Protein AF-M1URC9-F1 (afdb_monomer_lite)

pLDDT: mean 74.76, std 16.95, range [28.88, 96.06]

InterPro domains:
  IPR009057 Homedomain-like superfamily [SSF46689] (11-66)

Sequence (191 aa):
MAGASSYLDAAEHGIHGVSPAEVSKIVGVSTCTFHNYFPTREDAVAHHMSKVLASWPDNIAEAPADWDIIKVLVETTKSNIQGDSEDDFTYADVLILSVTLSNLGNMKPHDFVIAGLRGAAEALSKRAGLYEIPDEHLVMVHFAWEAVHGAVLGAHGADDTESAFMPLFRAAITTVERVLREGLFEFPEGV

Organism: NCBI:txid1121353

Radius of gyration: 17.42 Å; chains: 1; bounding box: 45×30×50 Å

Secondary structure (DSSP, 8-state):
--STHHHHHHHHH-GGGS-HHHHHHHTT--HHHHHHH-SSHHHHHHHHHHHHHHHHHHHHHHS-TTS-HHHHHHHHHHHHHHPPPSSSS-HHHHHHHHHHHHHTTSS---HHHHHHHHHHHHHHHHHTT-SS--HHHHHHHHHHHHHHHHHHHHHHTSS-HHHHHHHHHHHHHHHHHHHHHHTSS-PPTT-

Foldseek 3Di:
DPLQPQLVQCLPVNCVSRDCCNLCQQLQHHSVVSVVPPVDSLRSLVVVVLVLLVCLLVQLLPPDLPDDLLRSLLVSLVCSQPPDDPGPYGPLSSLLVNLSCVVVVNDDPDVSVVVSLVSNQCSSCVSLVHPDRDVVSSVLSVQSVVLLNVLSVVLSPDPHSVVRRVVSSVVSSVVSSVDVVVDPDDDPPPD

Structure (mmCIF, N/CA/C/O backbone):
data_AF-M1URC9-F1
#
_entry.id   AF-M1URC9-F1
#
loop_
_atom_site.group_PDB
_atom_site.id
_atom_site.type_symbol
_atom_site.label_atom_id
_atom_site.label_alt_id
_atom_site.label_comp_id
_atom_site.label_asym_id
_atom_site.label_entity_id
_atom_site.label_seq_id
_atom_site.pdbx_PDB_ins_code
_atom_site.Cartn_x
_atom_site.Cartn_y
_atom_site.Cartn_z
_atom_site.occupancy
_atom_site.B_iso_or_equiv
_atom_site.auth_seq_id
_atom_site.auth_comp_id
_atom_site.auth_asym_id
_atom_site.auth_atom_id
_atom_site.pdbx_PDB_model_num
ATOM 1 N N . MET A 1 1 ? -22.639 -11.194 12.160 1.00 30.81 1 MET A N 1
ATOM 2 C CA . MET A 1 1 ? -22.892 -9.795 11.743 1.00 30.81 1 MET A CA 1
ATOM 3 C C . MET A 1 1 ? -22.733 -8.846 12.933 1.00 30.81 1 MET A C 1
ATOM 5 O O . MET A 1 1 ? -23.715 -8.302 13.410 1.00 30.81 1 MET A O 1
ATOM 9 N N . ALA A 1 2 ? -21.512 -8.677 13.450 1.00 28.88 2 ALA A N 1
ATOM 10 C CA . ALA A 1 2 ? -21.238 -7.791 14.590 1.00 28.88 2 ALA A CA 1
ATOM 11 C C . ALA A 1 2 ? -19.951 -6.961 14.394 1.00 28.88 2 ALA A C 1
ATOM 13 O O . ALA A 1 2 ? -19.301 -6.624 15.377 1.00 28.88 2 ALA A O 1
ATOM 14 N N . GLY A 1 3 ? -19.555 -6.675 13.146 1.00 33.69 3 GLY A N 1
ATOM 15 C CA . GLY A 1 3 ? -18.349 -5.894 12.807 1.00 33.69 3 GLY A CA 1
ATOM 16 C C . GLY A 1 3 ? -18.628 -4.457 12.341 1.00 33.69 3 GLY A C 1
ATOM 17 O O . GLY A 1 3 ? -17.839 -3.570 12.623 1.00 33.69 3 GLY A O 1
ATOM 18 N N . ALA A 1 4 ? -19.789 -4.200 11.731 1.00 39.41 4 ALA A N 1
ATOM 19 C CA . ALA A 1 4 ? -20.083 -2.944 11.030 1.00 39.41 4 ALA A CA 1
ATOM 20 C C . ALA A 1 4 ? -20.341 -1.706 11.923 1.00 39.41 4 ALA A C 1
ATOM 22 O O . ALA A 1 4 ? -20.401 -0.591 11.420 1.00 39.41 4 ALA A O 1
ATOM 23 N N . SER A 1 5 ? -20.511 -1.869 13.241 1.00 45.56 5 SER A N 1
ATOM 24 C CA . SER A 1 5 ? -20.987 -0.778 14.113 1.00 45.56 5 SER A CA 1
ATOM 25 C C . SER A 1 5 ? -19.892 0.182 14.595 1.00 45.56 5 SER A C 1
ATOM 27 O O . SER A 1 5 ? -20.205 1.326 14.889 1.00 45.56 5 SER A O 1
ATOM 29 N N . SER A 1 6 ? -18.627 -0.245 14.690 1.00 46.75 6 SER A N 1
ATOM 30 C CA . SER A 1 6 ? -17.581 0.551 15.364 1.00 46.75 6 SER A CA 1
ATOM 31 C C . SER A 1 6 ? -16.898 1.594 14.473 1.00 46.75 6 SER A C 1
ATOM 33 O O . SER A 1 6 ? -16.276 2.525 14.977 1.00 46.75 6 SER A O 1
ATOM 35 N N . TYR A 1 7 ? -16.985 1.445 13.148 1.00 45.75 7 TYR A N 1
ATOM 36 C CA . TYR A 1 7 ? -16.312 2.329 12.186 1.00 45.75 7 TYR A CA 1
ATOM 37 C C . TYR A 1 7 ? -17.148 3.555 11.819 1.00 45.75 7 TYR A C 1
ATOM 39 O O . TYR A 1 7 ? -16.604 4.646 11.671 1.00 45.75 7 TYR A O 1
ATOM 47 N N . LEU A 1 8 ? -18.470 3.383 11.731 1.00 46.16 8 LEU A N 1
ATOM 48 C CA . LEU A 1 8 ? -19.419 4.476 11.515 1.00 46.16 8 LEU A CA 1
ATOM 49 C C . LEU A 1 8 ? -19.460 5.413 12.728 1.00 46.16 8 LEU A C 1
ATOM 51 O O . LEU A 1 8 ? -19.409 6.625 12.553 1.00 46.16 8 LEU A O 1
ATOM 55 N N . ASP A 1 9 ? -19.405 4.871 13.949 1.00 45.12 9 ASP A N 1
ATOM 56 C CA . ASP A 1 9 ? -19.334 5.694 15.163 1.00 45.12 9 ASP A CA 1
ATOM 57 C C . ASP A 1 9 ? -18.027 6.501 15.248 1.00 45.12 9 ASP A C 1
ATOM 59 O O . ASP A 1 9 ? -18.042 7.654 15.683 1.00 45.12 9 ASP A O 1
ATOM 63 N N . ALA A 1 10 ? -16.905 5.947 14.769 1.00 45.47 10 ALA A N 1
ATOM 64 C CA . ALA A 1 10 ? -15.632 6.663 14.646 1.00 45.47 10 ALA A CA 1
ATOM 65 C C . ALA A 1 10 ? -15.697 7.835 13.659 1.00 45.47 10 ALA A C 1
ATOM 67 O O . ALA A 1 10 ? -15.136 8.903 13.923 1.00 45.47 10 ALA A O 1
ATOM 68 N N . ALA A 1 11 ? -16.355 7.607 12.520 1.00 43.09 11 ALA A N 1
ATOM 69 C CA . ALA A 1 11 ? -16.501 8.562 11.432 1.00 43.09 11 ALA A CA 1
ATOM 70 C C . ALA A 1 11 ? -17.505 9.679 11.766 1.00 43.09 11 ALA A C 1
ATOM 72 O O . ALA A 1 11 ? -17.246 10.840 11.458 1.00 43.09 11 ALA A O 1
ATOM 73 N N . GLU A 1 12 ? -18.613 9.357 12.442 1.00 42.53 12 GLU A N 1
ATOM 74 C CA . GLU A 1 12 ? -19.663 10.321 12.801 1.00 42.53 12 GLU A CA 1
ATOM 75 C C . GLU A 1 12 ? -19.362 11.111 14.086 1.00 42.53 12 GLU A C 1
ATOM 77 O O . GLU A 1 12 ? -19.684 12.298 14.164 1.00 42.53 12 GLU A O 1
ATOM 82 N N . HIS A 1 13 ? -18.727 10.498 15.094 1.00 43.31 13 HIS A N 1
ATOM 83 C CA . HIS A 1 13 ? -18.548 11.107 16.426 1.00 43.31 13 HIS A CA 1
ATOM 84 C C . HIS A 1 13 ? -17.095 11.497 16.754 1.00 43.31 13 HIS A C 1
ATOM 86 O O . HIS A 1 13 ? -16.817 12.034 17.833 1.00 43.31 13 HIS A O 1
ATOM 92 N N . GLY A 1 14 ? -16.153 11.241 15.840 1.00 43.03 14 GLY A N 1
ATOM 93 C CA . GLY A 1 14 ? -14.718 11.352 16.100 1.00 43.03 14 GLY A CA 1
ATOM 94 C C . GLY A 1 14 ? -14.216 10.299 17.100 1.00 43.03 14 GLY A C 1
ATOM 95 O O . GLY A 1 14 ? -14.978 9.534 17.686 1.00 43.03 14 GLY A O 1
ATOM 96 N N . ILE A 1 15 ? -12.902 10.260 17.352 1.00 44.84 15 ILE A N 1
ATOM 97 C CA . ILE A 1 15 ? -12.255 9.226 18.190 1.00 44.84 15 ILE A CA 1
ATOM 98 C C . ILE A 1 15 ? -12.816 9.133 19.624 1.00 44.84 15 ILE A C 1
ATOM 100 O O . ILE A 1 15 ? -12.706 8.096 20.280 1.00 44.84 15 ILE A O 1
ATOM 104 N N . HIS A 1 16 ? -13.442 10.199 20.133 1.00 46.53 16 HIS A N 1
ATOM 105 C CA . HIS A 1 16 ? -14.102 10.166 21.437 1.00 46.53 16 HIS A CA 1
ATOM 106 C C . HIS A 1 16 ? -15.272 9.168 21.477 1.00 46.53 16 HIS A C 1
ATOM 108 O O . HIS A 1 16 ? -15.564 8.657 22.559 1.00 46.53 16 HIS A O 1
ATOM 114 N N . GLY A 1 17 ? -15.863 8.844 20.321 1.00 50.34 17 GLY A N 1
ATOM 115 C CA . GLY A 1 17 ? -16.857 7.784 20.152 1.00 50.34 17 GLY A CA 1
ATOM 116 C C . GLY A 1 17 ? -16.274 6.367 20.096 1.00 50.34 17 GLY A C 1
ATOM 117 O O . GLY A 1 17 ? -16.960 5.433 20.483 1.00 50.34 17 GLY A O 1
ATOM 118 N N . VAL A 1 18 ? -15.001 6.192 19.710 1.00 56.47 18 VAL A N 1
ATOM 119 C CA . VAL A 1 18 ? -14.389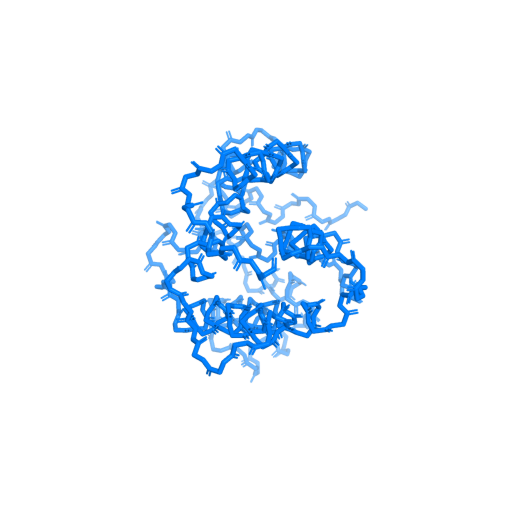 4.860 19.512 1.00 56.47 18 VAL A CA 1
ATOM 120 C C . VAL A 1 18 ? -13.789 4.336 20.804 1.00 56.47 18 VAL A C 1
ATOM 122 O O . VAL A 1 18 ? -12.617 4.569 21.083 1.00 56.47 18 VAL A O 1
ATOM 125 N N . SER A 1 19 ? -14.558 3.639 21.625 1.00 65.31 19 SER A N 1
ATOM 126 C CA . SER A 1 19 ? -14.115 3.118 22.919 1.00 65.31 19 SER A CA 1
ATOM 127 C C . SER A 1 19 ? -12.833 2.265 22.824 1.00 65.31 19 SER A C 1
ATOM 129 O O . SER A 1 19 ? -12.551 1.648 21.794 1.00 65.31 19 SER A O 1
ATOM 131 N N . PRO A 1 20 ? -12.037 2.151 23.909 1.00 64.62 20 PRO A N 1
ATOM 132 C CA . PRO A 1 20 ? -10.877 1.266 23.916 1.00 64.62 20 PRO A CA 1
ATOM 133 C C . PRO A 1 20 ? -11.284 -0.169 23.599 1.00 64.62 20 PRO A C 1
ATOM 135 O O . PRO A 1 20 ? -10.520 -0.859 22.951 1.00 64.62 20 PRO A 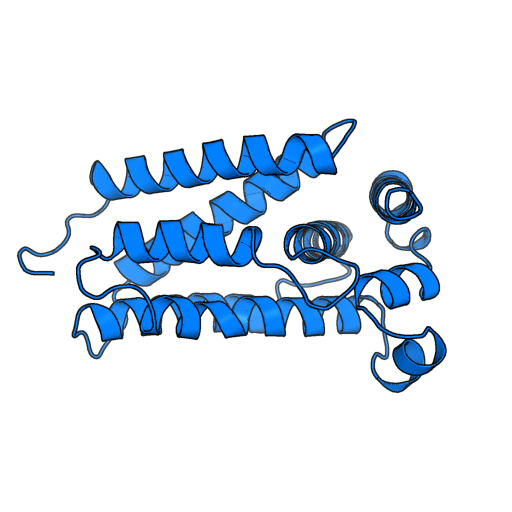O 1
ATOM 138 N N . ALA A 1 21 ? -12.486 -0.601 23.998 1.00 64.38 21 ALA A N 1
ATOM 139 C CA . ALA A 1 21 ? -13.022 -1.921 23.687 1.00 64.38 21 ALA A CA 1
ATOM 140 C C . ALA A 1 21 ? -13.199 -2.145 22.177 1.00 64.38 21 ALA A C 1
ATOM 142 O O . ALA A 1 21 ? -12.894 -3.231 21.692 1.00 64.38 21 ALA A O 1
ATOM 143 N N . GLU A 1 22 ? -13.621 -1.124 21.433 1.00 64.25 22 GLU A N 1
ATOM 144 C CA . GLU A 1 22 ? -13.736 -1.187 19.973 1.00 64.25 22 GLU A CA 1
ATOM 145 C C . GLU A 1 22 ? -12.368 -1.225 19.307 1.00 64.25 22 GLU A C 1
ATOM 147 O O . GLU A 1 22 ? -12.141 -2.083 18.464 1.00 64.25 22 GLU A O 1
ATOM 152 N N . VAL A 1 23 ? -11.416 -0.399 19.749 1.00 64.94 23 VAL A N 1
ATOM 153 C CA . VAL A 1 23 ? -10.043 -0.464 19.219 1.00 64.94 23 VAL A CA 1
ATOM 154 C C . VAL A 1 23 ? -9.365 -1.782 19.590 1.00 64.94 23 VAL A C 1
ATOM 156 O O . VAL A 1 23 ? -8.686 -2.362 18.756 1.00 64.94 23 VAL A O 1
ATOM 159 N N . SER A 1 24 ? -9.601 -2.302 20.799 1.00 65.12 24 SER A N 1
ATOM 160 C CA . SER A 1 24 ? -9.114 -3.619 21.240 1.00 65.12 24 SER A CA 1
ATOM 161 C C . SER A 1 24 ? -9.593 -4.707 20.297 1.00 65.12 24 SER A C 1
ATOM 163 O O . SER A 1 24 ? -8.802 -5.535 19.861 1.00 65.12 24 SER A O 1
ATOM 165 N N . LYS A 1 25 ? -10.887 -4.660 19.958 1.00 64.31 25 LYS A N 1
ATOM 166 C CA . LYS A 1 25 ? -11.490 -5.562 18.992 1.00 64.31 25 LYS A CA 1
ATOM 167 C C . LYS A 1 25 ? -10.750 -5.431 17.664 1.00 64.31 25 LYS A C 1
ATOM 169 O O . LYS A 1 25 ? -10.139 -6.405 17.265 1.00 64.31 25 LYS A O 1
ATOM 174 N N . ILE A 1 26 ? -10.692 -4.226 17.089 1.00 60.34 26 ILE A N 1
ATOM 175 C CA . ILE A 1 26 ? -10.078 -3.937 15.778 1.00 60.34 26 ILE A CA 1
ATOM 176 C C . ILE A 1 26 ? -8.624 -4.413 15.677 1.00 60.34 26 ILE A C 1
ATOM 178 O O . ILE A 1 26 ? -8.215 -4.924 14.644 1.00 60.34 26 ILE A O 1
ATOM 182 N N . VAL A 1 27 ? -7.833 -4.258 16.739 1.00 59.66 27 VAL A N 1
ATOM 183 C CA . VAL A 1 27 ? -6.418 -4.673 16.750 1.00 59.66 27 VAL A CA 1
ATOM 184 C C . VAL A 1 27 ? -6.214 -6.122 17.215 1.00 59.66 27 VAL A C 1
ATOM 186 O O . VAL A 1 27 ? -5.083 -6.511 17.504 1.00 59.66 27 VAL A O 1
ATOM 189 N N . GLY A 1 28 ? -7.294 -6.905 17.334 1.00 63.16 28 GLY A N 1
ATOM 190 C CA . GLY A 1 28 ? -7.252 -8.344 17.607 1.00 63.16 28 GLY A CA 1
ATOM 191 C C . GLY A 1 28 ? -6.887 -8.727 19.046 1.00 63.16 28 GLY A C 1
ATOM 192 O O . GLY A 1 28 ? -6.397 -9.826 19.292 1.00 63.16 28 GLY A O 1
ATOM 193 N N . VAL A 1 29 ? -7.089 -7.848 20.035 1.00 64.38 29 VAL A N 1
ATOM 194 C CA . VAL A 1 29 ? -6.689 -8.100 21.434 1.00 64.38 29 VAL A CA 1
ATOM 195 C C . VAL A 1 29 ? -7.840 -7.914 22.426 1.00 64.38 29 VAL A C 1
ATOM 197 O O . VAL A 1 29 ? -8.776 -7.150 22.214 1.00 64.38 29 VAL A O 1
ATOM 200 N N . SER A 1 30 ? -7.775 -8.586 23.581 1.00 68.81 30 SER A N 1
ATOM 201 C CA . SER A 1 30 ? -8.731 -8.315 24.666 1.00 68.81 30 SER A CA 1
ATOM 202 C C . SER A 1 30 ? -8.548 -6.895 25.214 1.00 68.81 30 SER A C 1
ATOM 204 O O . SER A 1 30 ? -7.434 -6.386 25.218 1.00 68.81 30 SER A O 1
ATOM 206 N N . THR A 1 31 ? -9.585 -6.266 25.775 1.00 67.44 31 THR A N 1
ATOM 207 C CA . THR A 1 31 ? -9.461 -4.920 26.378 1.00 67.44 31 THR A CA 1
ATOM 208 C C . THR A 1 31 ? -8.468 -4.868 27.546 1.00 67.44 31 THR A C 1
ATOM 210 O O . THR A 1 31 ? -7.813 -3.855 27.768 1.00 67.44 31 THR A O 1
ATOM 213 N N . CYS A 1 32 ? -8.294 -5.978 28.270 1.00 68.25 32 CYS A N 1
ATOM 214 C CA . CYS A 1 32 ? -7.259 -6.100 29.300 1.00 68.25 32 CYS A CA 1
ATOM 215 C C . CYS A 1 32 ? -5.853 -6.129 28.674 1.00 68.25 32 CYS A C 1
ATOM 217 O O . CYS A 1 32 ? -4.965 -5.395 29.095 1.00 68.25 32 CYS A O 1
ATOM 219 N N . THR A 1 33 ? -5.668 -6.925 27.617 1.00 66.44 33 THR A N 1
ATOM 220 C CA . THR A 1 33 ? -4.431 -6.979 26.821 1.00 66.44 33 THR A CA 1
ATOM 221 C C . THR A 1 33 ? -4.125 -5.617 26.201 1.00 66.44 33 THR A C 1
ATOM 223 O O . THR A 1 33 ? -3.001 -5.141 26.283 1.00 66.44 33 THR A O 1
ATOM 226 N N . PHE A 1 34 ? -5.134 -4.945 25.662 1.00 67.56 34 PHE A N 1
ATOM 227 C CA . PHE A 1 34 ? -5.024 -3.618 25.081 1.00 67.56 34 PHE A CA 1
ATOM 228 C C . PHE A 1 34 ? -4.405 -2.619 26.058 1.00 67.56 34 PHE A C 1
ATOM 230 O O . PHE A 1 34 ? -3.377 -2.030 25.751 1.00 67.56 34 PHE A O 1
ATOM 237 N N . HIS A 1 35 ? -4.959 -2.512 27.269 1.00 69.00 35 HIS A N 1
ATOM 238 C CA . HIS A 1 35 ? -4.433 -1.620 28.304 1.00 69.00 35 HIS A CA 1
ATOM 239 C C . HIS A 1 35 ? -3.048 -2.025 28.835 1.00 69.00 35 HIS A C 1
ATOM 241 O O . HIS A 1 35 ? -2.349 -1.182 29.392 1.00 69.00 35 HIS A O 1
ATOM 247 N N . ASN A 1 36 ? -2.637 -3.287 28.662 1.00 71.69 36 ASN A N 1
ATOM 248 C CA . ASN A 1 36 ? -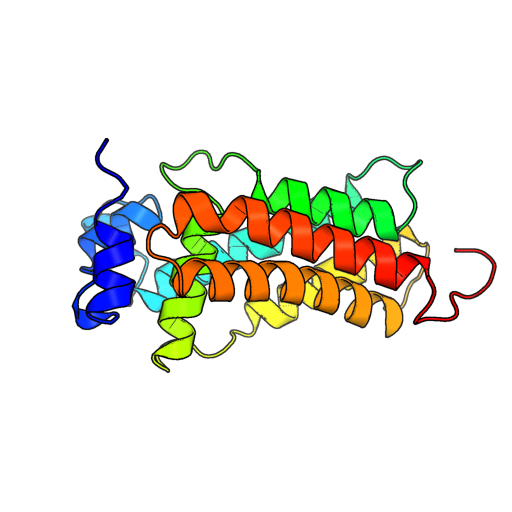1.318 -3.771 29.075 1.00 71.69 36 ASN A CA 1
ATOM 249 C C . ASN A 1 36 ? -0.220 -3.507 28.033 1.00 71.69 36 ASN A C 1
ATOM 251 O O . ASN A 1 36 ? 0.936 -3.329 28.411 1.00 71.69 36 ASN A O 1
ATOM 255 N N . TYR A 1 37 ? -0.560 -3.516 26.741 1.00 66.44 37 TYR A N 1
ATOM 256 C CA . TYR A 1 37 ? 0.409 -3.401 25.644 1.00 66.44 37 TYR A CA 1
ATOM 257 C C . TYR A 1 37 ? 0.394 -2.035 24.952 1.00 66.44 37 TYR A C 1
ATOM 259 O O . TYR A 1 37 ? 1.423 -1.625 24.417 1.00 66.44 37 TYR A O 1
ATOM 267 N N . PHE A 1 38 ? -0.732 -1.319 24.982 1.00 73.50 38 PHE A N 1
ATOM 268 C CA . PHE A 1 38 ? -0.906 -0.049 24.284 1.00 73.50 38 PHE A CA 1
ATOM 269 C C . PHE A 1 38 ? -1.360 1.049 25.258 1.00 73.50 38 PHE A C 1
ATOM 271 O O . PHE A 1 38 ? -2.469 0.980 25.797 1.00 73.50 38 PHE A O 1
ATOM 278 N N . PRO A 1 39 ? -0.519 2.073 25.502 1.00 73.38 39 PRO A N 1
ATOM 279 C CA . PRO A 1 39 ? -0.880 3.212 26.348 1.00 73.38 39 PRO A CA 1
ATOM 280 C C . PRO A 1 39 ? -2.090 3.988 25.816 1.00 73.38 39 PRO A C 1
ATOM 282 O O . PRO A 1 39 ? -2.890 4.504 26.600 1.00 73.38 39 PRO A O 1
ATOM 285 N N . THR A 1 40 ? -2.231 4.059 24.490 1.00 73.88 40 THR A N 1
ATOM 286 C CA . THR A 1 40 ? -3.323 4.750 23.797 1.00 73.88 40 THR A CA 1
ATOM 287 C C . THR A 1 40 ? -3.889 3.917 22.645 1.00 73.88 40 THR A C 1
ATOM 289 O O . THR A 1 40 ? -3.337 2.886 22.254 1.00 73.88 40 THR A O 1
ATOM 292 N N . ARG A 1 41 ? -5.023 4.359 22.092 1.00 69.94 41 ARG A N 1
ATOM 293 C CA . ARG A 1 41 ? -5.659 3.712 20.935 1.00 69.94 41 ARG A CA 1
ATOM 294 C C . ARG A 1 41 ? -4.851 3.928 19.666 1.00 69.94 41 ARG A C 1
ATOM 296 O O . ARG A 1 41 ? -4.722 3.027 18.845 1.00 69.94 41 ARG A O 1
ATOM 303 N N . GLU A 1 42 ? -4.260 5.101 19.570 1.00 73.12 42 GLU A N 1
ATOM 304 C CA . GLU A 1 42 ? -3.342 5.535 18.540 1.00 73.12 42 GLU A CA 1
ATOM 305 C C . GLU A 1 42 ? -2.099 4.644 18.514 1.00 73.12 42 GLU A C 1
ATOM 307 O O . GLU A 1 42 ? -1.724 4.179 17.442 1.00 73.12 42 GLU A O 1
ATOM 312 N N . ASP A 1 43 ? -1.532 4.299 19.676 1.00 74.75 43 ASP A N 1
ATOM 313 C CA . ASP A 1 43 ? -0.384 3.381 19.760 1.00 74.75 43 ASP A CA 1
ATOM 314 C C . ASP A 1 43 ? -0.718 1.980 19.230 1.00 74.75 43 ASP A C 1
ATOM 316 O O . ASP A 1 43 ? 0.105 1.349 18.564 1.00 74.75 43 ASP A O 1
ATOM 320 N N . ALA A 1 44 ? -1.933 1.491 19.492 1.00 74.25 44 ALA A N 1
ATOM 321 C CA . ALA A 1 44 ? -2.380 0.189 19.009 1.00 74.25 44 ALA A CA 1
ATOM 322 C C . ALA A 1 44 ? -2.536 0.168 17.481 1.00 74.25 44 ALA A C 1
ATOM 324 O O . ALA A 1 44 ? -2.070 -0.761 16.815 1.00 74.25 44 ALA A O 1
ATOM 325 N N . VAL A 1 45 ? -3.140 1.218 16.920 1.00 74.44 45 VAL A N 1
ATOM 326 C CA . VAL A 1 45 ? -3.310 1.368 15.468 1.00 74.44 45 VAL A CA 1
ATOM 327 C C . VAL A 1 45 ? -1.968 1.580 14.782 1.00 74.44 45 VAL A C 1
ATOM 329 O O . VAL A 1 45 ? -1.696 0.925 13.780 1.00 74.44 45 VAL A O 1
ATOM 332 N N . ALA A 1 46 ? -1.093 2.415 15.342 1.00 75.44 46 ALA A N 1
ATOM 333 C CA . ALA A 1 46 ? 0.269 2.619 14.861 1.00 75.44 46 ALA A CA 1
ATOM 334 C C . ALA A 1 46 ? 1.071 1.311 14.847 1.00 75.44 46 ALA A C 1
ATOM 336 O O . ALA A 1 46 ? 1.750 1.006 13.865 1.00 75.44 46 ALA A O 1
ATOM 337 N N . HIS A 1 47 ? 0.962 0.500 15.904 1.00 77.19 47 HIS A N 1
ATOM 338 C CA . HIS A 1 47 ? 1.620 -0.801 15.964 1.00 77.19 47 HIS A CA 1
ATOM 339 C C . HIS A 1 47 ? 1.123 -1.737 14.857 1.00 77.19 47 HIS A C 1
ATOM 341 O O . HIS A 1 47 ? 1.933 -2.317 14.133 1.00 77.19 47 HIS A O 1
ATOM 347 N N . HIS A 1 48 ? -0.192 -1.853 14.677 1.00 75.44 48 HIS A N 1
ATOM 348 C CA . HIS A 1 48 ? -0.754 -2.694 13.620 1.00 75.44 48 HIS A CA 1
ATOM 349 C C . HIS A 1 48 ? -0.380 -2.188 12.223 1.00 75.44 48 HIS A C 1
ATOM 351 O O . HIS A 1 48 ? 0.127 -2.955 11.411 1.00 75.44 48 HIS A O 1
ATOM 357 N N . MET A 1 49 ? -0.500 -0.884 11.974 1.00 76.62 49 MET A N 1
ATOM 358 C CA . MET A 1 49 ? -0.056 -0.250 10.731 1.00 76.62 49 MET A CA 1
ATOM 359 C C . MET A 1 49 ? 1.425 -0.501 10.431 1.00 76.62 49 MET A C 1
ATOM 361 O O . MET A 1 49 ? 1.794 -0.733 9.281 1.00 76.62 49 MET A O 1
ATOM 365 N N . SER A 1 50 ? 2.287 -0.491 11.450 1.00 78.50 50 SER A N 1
ATOM 366 C CA . SER A 1 50 ? 3.706 -0.793 11.252 1.00 78.50 50 SER A CA 1
ATOM 367 C C . SER A 1 50 ? 3.942 -2.247 10.840 1.00 78.50 50 SER A C 1
ATOM 369 O O . SER A 1 50 ? 4.774 -2.486 9.971 1.00 78.50 50 SER A O 1
ATOM 371 N N . LYS A 1 51 ? 3.174 -3.208 11.376 1.00 78.25 51 LYS A N 1
ATOM 372 C CA . LYS A 1 51 ? 3.204 -4.606 10.912 1.00 78.25 51 LYS A CA 1
ATOM 373 C C . LYS A 1 51 ? 2.742 -4.728 9.465 1.00 78.25 51 LYS A C 1
ATOM 375 O O . LYS A 1 51 ? 3.393 -5.414 8.684 1.00 78.25 51 LYS A O 1
ATOM 380 N N . VAL A 1 52 ? 1.665 -4.025 9.110 1.00 76.75 52 VAL A N 1
ATOM 381 C CA . VAL A 1 52 ? 1.138 -4.004 7.742 1.00 76.75 52 VAL A CA 1
ATOM 382 C C . VAL A 1 52 ? 2.187 -3.522 6.748 1.00 76.75 52 VAL A C 1
ATOM 384 O O . VAL A 1 52 ? 2.409 -4.128 5.707 1.00 76.75 52 VAL A O 1
ATOM 387 N N . LEU A 1 53 ? 2.849 -2.416 7.065 1.00 79.75 53 LEU A N 1
ATOM 388 C CA . LEU A 1 53 ? 3.838 -1.830 6.171 1.00 79.75 53 LEU A CA 1
ATOM 389 C C . LEU A 1 53 ? 5.155 -2.612 6.165 1.00 79.75 53 LEU A C 1
ATOM 391 O O . LEU A 1 53 ? 5.864 -2.590 5.161 1.00 79.75 53 LEU A O 1
ATOM 395 N N . ALA A 1 54 ? 5.465 -3.327 7.249 1.00 82.56 54 ALA A N 1
ATOM 396 C CA . ALA A 1 54 ? 6.641 -4.184 7.339 1.00 82.56 54 ALA A CA 1
ATOM 397 C C . ALA A 1 54 ? 6.553 -5.442 6.461 1.00 82.56 54 ALA A C 1
ATOM 399 O O . ALA A 1 54 ? 7.602 -5.960 6.099 1.00 82.56 54 ALA A O 1
ATOM 400 N N . SER A 1 55 ? 5.358 -5.912 6.078 1.00 83.75 55 SER A N 1
ATOM 401 C CA . SER A 1 55 ? 5.219 -7.069 5.175 1.00 83.75 55 SER A CA 1
ATOM 402 C C . SER A 1 55 ? 5.405 -6.717 3.697 1.00 83.75 55 SER A C 1
ATOM 404 O O . SER A 1 55 ? 5.623 -7.593 2.863 1.00 83.75 55 SER A O 1
ATOM 406 N N . TRP A 1 56 ? 5.318 -5.436 3.331 1.00 88.94 56 TRP A N 1
ATOM 407 C CA . TRP A 1 56 ? 5.394 -5.020 1.931 1.00 88.94 56 TRP A CA 1
ATOM 408 C C . TRP A 1 56 ? 6.762 -5.289 1.274 1.00 88.94 56 TRP A C 1
ATOM 410 O O . TRP A 1 56 ? 6.766 -5.819 0.159 1.00 88.94 56 TRP A O 1
ATOM 420 N N . PRO A 1 57 ? 7.912 -4.999 1.921 1.00 91.94 57 PRO A N 1
ATOM 421 C CA . PRO A 1 57 ? 9.226 -5.361 1.389 1.00 91.94 57 PRO A CA 1
ATOM 422 C C . PRO A 1 57 ? 9.367 -6.864 1.119 1.00 91.94 57 PRO A C 1
ATOM 424 O O . PRO A 1 57 ? 9.881 -7.242 0.067 1.00 91.94 57 PRO A O 1
ATOM 427 N N . ASP A 1 58 ? 8.868 -7.704 2.029 1.00 91.19 58 ASP A N 1
ATOM 428 C CA . ASP A 1 58 ? 8.930 -9.163 1.900 1.00 91.19 58 ASP A CA 1
ATOM 429 C C . ASP A 1 58 ? 8.089 -9.636 0.707 1.00 91.19 58 ASP A C 1
ATOM 431 O O . ASP A 1 58 ? 8.590 -10.342 -0.165 1.00 91.19 58 ASP A O 1
ATOM 435 N N . ASN A 1 59 ? 6.864 -9.122 0.564 1.00 91.44 59 ASN A N 1
ATOM 436 C CA . ASN A 1 59 ? 6.003 -9.434 -0.581 1.00 91.44 59 ASN A CA 1
ATOM 437 C C . ASN A 1 59 ? 6.621 -9.013 -1.929 1.00 91.44 59 ASN A C 1
ATOM 439 O O . ASN A 1 59 ? 6.444 -9.696 -2.939 1.00 91.44 59 ASN A O 1
ATOM 443 N N . ILE A 1 60 ? 7.374 -7.909 -1.967 1.00 94.88 60 ILE A N 1
ATOM 444 C CA . ILE A 1 60 ? 8.117 -7.469 -3.163 1.00 94.88 60 ILE A CA 1
ATOM 445 C C . ILE A 1 60 ? 9.296 -8.402 -3.463 1.00 94.88 60 ILE A C 1
ATOM 447 O O . ILE A 1 60 ? 9.553 -8.730 -4.630 1.00 94.88 60 ILE A O 1
ATOM 451 N N . ALA A 1 61 ? 10.019 -8.832 -2.429 1.00 92.25 61 ALA A N 1
ATOM 452 C CA . ALA A 1 61 ? 11.138 -9.755 -2.571 1.00 92.25 61 ALA A CA 1
ATOM 453 C C . ALA A 1 61 ? 10.673 -11.136 -3.064 1.00 92.25 61 ALA A C 1
ATOM 455 O O . ALA A 1 61 ? 11.310 -11.721 -3.941 1.00 92.25 61 ALA A O 1
ATOM 456 N N . GLU A 1 62 ? 9.537 -11.618 -2.563 1.00 93.19 62 GLU A N 1
ATOM 457 C CA . GLU A 1 62 ? 8.967 -12.933 -2.880 1.00 93.19 62 GLU A CA 1
ATOM 458 C C . GLU A 1 62 ? 8.150 -12.965 -4.183 1.00 93.19 62 GLU A C 1
ATOM 460 O O . GLU A 1 62 ? 7.780 -14.041 -4.658 1.00 93.19 62 GLU A O 1
ATOM 465 N N . ALA A 1 63 ? 7.893 -11.810 -4.808 1.00 95.25 63 ALA A N 1
ATOM 466 C CA . ALA A 1 63 ? 7.116 -11.740 -6.043 1.00 95.25 63 ALA A CA 1
ATOM 467 C C . ALA A 1 63 ? 7.744 -12.577 -7.189 1.00 95.25 63 ALA A C 1
ATOM 469 O O . ALA A 1 63 ? 8.977 -12.655 -7.299 1.00 95.25 63 ALA A O 1
ATOM 470 N N . PRO A 1 64 ? 6.935 -13.153 -8.104 1.00 95.88 64 PRO A N 1
ATOM 471 C CA . PRO A 1 64 ? 7.422 -13.985 -9.210 1.00 95.88 64 PRO A CA 1
ATOM 472 C C . PRO A 1 64 ? 8.473 -13.301 -10.091 1.00 95.88 64 PRO A C 1
ATOM 474 O O . PRO A 1 64 ? 8.287 -12.167 -10.528 1.00 95.88 64 PRO A O 1
ATOM 477 N N . ALA A 1 65 ? 9.593 -13.987 -10.346 1.00 92.12 65 ALA A N 1
ATOM 478 C CA . ALA A 1 65 ? 10.774 -13.433 -11.025 1.00 92.12 65 ALA A CA 1
ATOM 479 C C . ALA A 1 65 ? 10.511 -12.909 -12.450 1.00 92.12 65 ALA A C 1
ATOM 481 O O . ALA A 1 65 ? 11.258 -12.070 -12.936 1.00 92.12 65 ALA A O 1
ATOM 482 N N . ASP A 1 66 ? 9.460 -13.391 -13.111 1.00 93.38 66 ASP A N 1
ATOM 483 C CA . ASP A 1 66 ? 9.042 -12.987 -14.456 1.00 93.38 66 ASP A CA 1
ATOM 484 C C . ASP A 1 66 ? 8.230 -11.681 -14.483 1.00 93.38 66 ASP A C 1
ATOM 486 O O . ASP A 1 66 ? 7.878 -11.192 -15.557 1.00 93.38 66 ASP A O 1
ATOM 490 N N . TRP A 1 67 ? 7.893 -11.117 -13.322 1.00 95.06 67 TRP A N 1
ATOM 491 C CA . TRP A 1 67 ? 7.145 -9.868 -13.248 1.00 95.06 67 TRP A CA 1
ATOM 492 C C . TRP A 1 67 ? 8.059 -8.653 -13.364 1.00 95.06 67 TRP A C 1
ATOM 494 O O . TRP A 1 67 ? 9.035 -8.524 -12.623 1.00 95.06 67 TRP A O 1
ATOM 504 N N . ASP A 1 68 ? 7.664 -7.726 -14.240 1.00 92.88 68 ASP A N 1
ATOM 505 C CA . ASP A 1 68 ? 8.240 -6.385 -14.295 1.00 92.88 68 ASP A CA 1
ATOM 506 C C . ASP A 1 68 ? 7.987 -5.610 -12.987 1.00 92.88 68 ASP A C 1
ATOM 508 O O . ASP A 1 68 ? 7.068 -5.917 -12.219 1.00 92.88 68 ASP A O 1
ATOM 512 N N . ILE A 1 69 ? 8.800 -4.586 -12.734 1.00 92.75 69 ILE A N 1
ATOM 513 C CA . ILE A 1 69 ? 8.782 -3.820 -11.483 1.00 92.75 69 ILE A CA 1
ATOM 514 C C . ILE A 1 69 ? 7.434 -3.134 -11.193 1.00 92.75 69 ILE A C 1
ATOM 516 O O . ILE A 1 69 ? 7.014 -3.063 -10.036 1.00 92.75 69 ILE A O 1
ATOM 520 N N . ILE A 1 70 ? 6.713 -2.684 -12.226 1.00 93.88 70 ILE A N 1
ATOM 521 C CA . ILE A 1 70 ? 5.390 -2.061 -12.079 1.00 93.88 70 ILE A CA 1
ATOM 522 C C . ILE A 1 70 ? 4.378 -3.121 -11.651 1.00 93.88 70 ILE A C 1
ATOM 524 O O . ILE A 1 70 ? 3.603 -2.900 -10.720 1.00 93.88 70 ILE A O 1
ATOM 528 N N . LYS A 1 71 ? 4.401 -4.291 -12.295 1.00 95.06 71 LYS A N 1
ATOM 529 C CA . LYS A 1 71 ? 3.528 -5.413 -11.948 1.00 95.06 71 LYS A CA 1
ATOM 530 C C . LYS A 1 71 ? 3.787 -5.899 -10.524 1.00 95.06 71 LYS A C 1
ATOM 532 O O . LYS A 1 71 ? 2.829 -6.129 -9.794 1.00 95.06 71 LYS A O 1
ATOM 537 N N . VAL A 1 72 ? 5.052 -6.003 -10.109 1.00 95.25 72 VAL A N 1
ATOM 538 C CA . VAL A 1 72 ? 5.426 -6.344 -8.725 1.00 95.25 72 VAL A CA 1
ATOM 539 C C . VAL A 1 72 ? 4.802 -5.362 -7.745 1.00 95.25 72 VAL A C 1
ATOM 541 O O . VAL A 1 72 ? 4.123 -5.787 -6.814 1.00 95.25 72 VAL A O 1
ATOM 54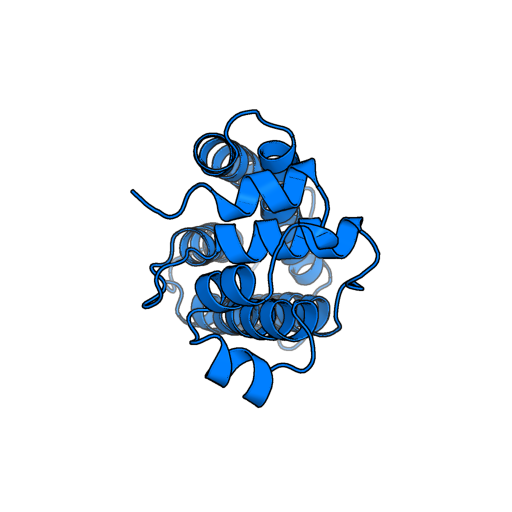4 N N . LEU A 1 73 ? 4.971 -4.059 -7.966 1.00 94.31 73 LEU A N 1
ATOM 545 C CA . LEU A 1 73 ? 4.386 -3.043 -7.098 1.00 94.31 73 LEU A CA 1
ATOM 546 C C . LEU A 1 73 ? 2.858 -3.174 -7.026 1.00 94.31 73 LEU A C 1
ATOM 548 O O . LEU A 1 73 ? 2.300 -3.290 -5.940 1.00 94.31 73 LEU A O 1
ATOM 552 N N . VAL A 1 74 ? 2.186 -3.213 -8.175 1.00 94.12 74 VAL A N 1
ATOM 553 C CA . VAL A 1 74 ? 0.719 -3.240 -8.262 1.00 94.12 74 VAL A CA 1
ATOM 554 C C . VAL A 1 74 ? 0.131 -4.485 -7.599 1.00 94.12 74 VAL A C 1
ATOM 556 O O . VAL A 1 74 ? -0.805 -4.380 -6.805 1.00 94.12 74 VAL A O 1
ATOM 559 N N . GLU A 1 75 ? 0.661 -5.666 -7.908 1.00 93.44 75 GLU A N 1
ATOM 560 C CA . GLU A 1 75 ? 0.128 -6.927 -7.389 1.00 93.44 75 GLU A CA 1
ATOM 561 C C . GLU A 1 75 ? 0.461 -7.128 -5.908 1.00 93.44 75 GLU A C 1
ATOM 563 O O . GLU A 1 75 ? -0.382 -7.619 -5.160 1.00 93.44 75 GLU A O 1
ATOM 568 N N . THR A 1 76 ? 1.626 -6.676 -5.435 1.00 91.81 76 THR A N 1
ATOM 569 C CA . THR A 1 76 ? 1.940 -6.720 -3.995 1.00 91.81 76 THR A CA 1
ATOM 570 C C . THR A 1 76 ? 1.102 -5.726 -3.198 1.00 91.81 76 THR A C 1
ATOM 572 O O . THR A 1 76 ? 0.640 -6.069 -2.113 1.00 91.81 76 THR A O 1
ATOM 575 N N . THR A 1 77 ? 0.798 -4.537 -3.737 1.00 89.94 77 THR A N 1
ATOM 576 C CA . THR A 1 77 ? -0.177 -3.623 -3.119 1.00 89.94 77 THR A CA 1
ATOM 577 C C . THR A 1 77 ? -1.561 -4.263 -3.050 1.00 89.94 77 THR A C 1
ATOM 579 O O . THR A 1 77 ? -2.187 -4.231 -1.995 1.00 89.94 77 THR A O 1
ATOM 582 N N . LYS A 1 78 ? -2.042 -4.891 -4.133 1.00 89.06 78 LYS A N 1
ATOM 583 C CA . LYS A 1 78 ? -3.327 -5.615 -4.118 1.00 89.06 78 LYS A CA 1
ATOM 584 C C . LYS A 1 78 ? -3.327 -6.731 -3.078 1.00 89.06 78 LYS A C 1
ATOM 586 O O . LYS A 1 78 ? -4.275 -6.811 -2.307 1.00 89.06 78 LYS A O 1
ATOM 591 N N . SER A 1 79 ? -2.267 -7.535 -3.030 1.00 85.69 79 SER A N 1
ATOM 592 C CA . SER A 1 79 ? -2.131 -8.636 -2.075 1.00 85.69 79 SER A CA 1
ATOM 593 C C . SER A 1 79 ? -2.093 -8.145 -0.631 1.00 85.69 79 SER A C 1
ATOM 595 O O . SER A 1 79 ? -2.727 -8.753 0.217 1.00 85.69 79 SER A O 1
ATOM 597 N N . ASN A 1 80 ? -1.409 -7.036 -0.340 1.00 81.88 80 ASN A N 1
ATOM 598 C CA . ASN A 1 80 ? -1.409 -6.446 1.002 1.00 81.88 80 ASN A CA 1
ATOM 599 C C . ASN A 1 80 ? -2.800 -5.967 1.422 1.00 81.88 80 ASN A C 1
ATOM 601 O O . ASN A 1 80 ? -3.163 -6.093 2.579 1.00 81.88 80 ASN A O 1
ATOM 605 N N . ILE A 1 81 ? -3.586 -5.415 0.497 1.00 80.00 81 ILE A N 1
ATOM 606 C CA . ILE A 1 81 ? -4.940 -4.933 0.802 1.00 80.00 81 ILE A CA 1
ATOM 607 C C . ILE A 1 81 ? -5.949 -6.080 0.918 1.00 80.00 81 ILE A C 1
ATOM 609 O O . ILE A 1 81 ? -6.885 -5.994 1.706 1.00 80.00 81 ILE A O 1
ATOM 613 N N . GLN A 1 82 ? -5.775 -7.133 0.120 1.00 76.44 82 GLN A N 1
ATOM 614 C CA . GLN A 1 82 ? -6.678 -8.287 0.060 1.00 76.44 82 GLN A CA 1
ATOM 615 C C . GLN A 1 82 ? -6.278 -9.432 0.990 1.00 76.44 82 GLN A C 1
ATOM 617 O O . GLN A 1 82 ? -7.038 -10.389 1.097 1.00 76.44 82 GLN A O 1
ATOM 622 N N . GLY A 1 83 ? -5.090 -9.372 1.590 1.00 66.69 83 GLY A N 1
ATOM 623 C CA . GLY A 1 83 ? -4.567 -10.433 2.434 1.00 66.69 83 GLY A CA 1
ATOM 624 C C . GLY A 1 83 ? -5.507 -10.720 3.596 1.00 66.69 83 GLY A C 1
ATOM 625 O O . GLY A 1 83 ? -5.981 -9.795 4.260 1.00 66.69 83 GLY A O 1
ATOM 626 N N . ASP A 1 84 ? -5.755 -12.007 3.835 1.00 50.72 84 ASP A N 1
ATOM 627 C CA . ASP A 1 84 ? -6.406 -12.460 5.055 1.00 50.72 84 ASP A CA 1
ATOM 628 C C . ASP A 1 84 ? -5.508 -12.056 6.228 1.00 50.72 84 ASP A C 1
ATOM 630 O O . ASP A 1 84 ? -4.324 -12.403 6.260 1.00 50.72 84 ASP A O 1
ATOM 634 N N . SER A 1 85 ? -6.049 -11.311 7.188 1.00 52.97 85 SER A N 1
ATOM 635 C CA . SER A 1 85 ? -5.443 -11.328 8.511 1.00 52.97 85 SER A CA 1
ATOM 636 C C . SER A 1 85 ? -5.955 -12.585 9.221 1.00 52.97 85 SER A C 1
ATOM 638 O O . SER A 1 85 ? -7.089 -13.016 9.009 1.00 52.97 85 SER A O 1
ATOM 640 N N . GLU A 1 86 ? -5.118 -13.210 10.049 1.00 47.22 86 GLU A N 1
ATOM 641 C CA . GLU A 1 86 ? -5.580 -14.277 10.950 1.00 47.22 86 GLU A CA 1
ATOM 642 C C . GLU A 1 86 ? -6.517 -13.733 12.052 1.00 47.22 86 GLU A C 1
ATOM 644 O O . GLU A 1 86 ? -7.101 -14.509 12.811 1.00 47.22 86 GLU A O 1
ATOM 649 N N . ASP A 1 87 ? -6.673 -12.408 12.123 1.00 48.22 87 ASP A N 1
ATOM 650 C CA . ASP A 1 87 ? -7.481 -11.674 13.084 1.00 48.22 87 ASP A CA 1
ATOM 651 C C . ASP A 1 87 ? -8.863 -11.315 12.483 1.00 48.22 87 ASP A C 1
ATOM 653 O O . ASP A 1 87 ? -9.087 -11.355 11.276 1.00 48.22 87 ASP A O 1
ATOM 657 N N . ASP A 1 88 ? -9.834 -10.934 13.320 1.00 48.28 88 ASP A N 1
ATOM 658 C CA . ASP A 1 88 ? -11.222 -10.603 12.918 1.00 48.28 88 ASP A CA 1
ATOM 659 C C . ASP A 1 88 ? -11.354 -9.362 11.980 1.00 48.28 88 ASP A C 1
ATOM 661 O O . ASP A 1 88 ? -12.467 -8.878 11.754 1.00 48.28 88 ASP A O 1
ATOM 665 N N . PHE A 1 89 ? -10.246 -8.817 11.455 1.00 58.03 89 PHE A N 1
ATOM 666 C CA . PHE A 1 89 ? -10.163 -7.505 10.795 1.00 58.03 89 PHE A CA 1
ATOM 667 C C . PHE A 1 89 ? -9.270 -7.495 9.559 1.00 58.03 89 PHE A C 1
ATOM 669 O O . PHE A 1 89 ? -8.229 -8.136 9.517 1.00 58.03 89 PHE A O 1
ATOM 676 N N . THR A 1 90 ? -9.633 -6.713 8.551 1.00 64.25 90 THR A N 1
ATOM 677 C CA . THR A 1 90 ? -8.875 -6.605 7.300 1.00 64.25 90 THR A CA 1
ATOM 678 C C . THR A 1 90 ? -7.824 -5.495 7.358 1.00 64.25 90 THR A C 1
ATOM 680 O O . THR A 1 90 ? -7.915 -4.540 8.132 1.00 64.25 90 THR A O 1
ATOM 683 N N . TYR A 1 91 ? -6.837 -5.560 6.465 1.00 68.25 91 TYR A N 1
ATOM 684 C CA . TYR A 1 91 ? -5.882 -4.471 6.238 1.00 68.25 91 TYR A CA 1
ATOM 685 C C . TYR A 1 91 ? -6.563 -3.123 5.937 1.00 68.25 91 TYR A C 1
ATOM 687 O O . TYR A 1 91 ? -6.074 -2.068 6.350 1.00 68.25 91 TYR A O 1
ATOM 695 N N . ALA A 1 92 ? -7.711 -3.153 5.255 1.00 67.50 92 ALA A N 1
ATOM 696 C CA . ALA A 1 92 ? -8.510 -1.968 4.972 1.00 67.50 92 ALA A CA 1
ATOM 697 C C . ALA A 1 92 ? -9.048 -1.314 6.256 1.00 67.50 92 ALA A C 1
ATOM 699 O O . ALA A 1 92 ? -9.010 -0.090 6.375 1.00 67.50 92 ALA A O 1
ATOM 700 N N . ASP A 1 93 ? -9.463 -2.112 7.242 1.00 69.56 93 ASP A N 1
ATOM 701 C CA . ASP A 1 93 ? -10.008 -1.614 8.510 1.00 69.56 93 ASP A CA 1
ATOM 702 C C . ASP A 1 93 ? -8.966 -0.829 9.311 1.00 69.56 93 ASP A C 1
ATOM 704 O O . ASP A 1 93 ? -9.243 0.257 9.833 1.00 69.56 93 ASP A O 1
ATOM 708 N N . VAL A 1 94 ? -7.735 -1.345 9.364 1.00 71.69 94 VAL A N 1
ATOM 709 C CA . VAL A 1 94 ? -6.611 -0.677 10.035 1.00 71.69 94 VAL A CA 1
ATOM 710 C C . VAL A 1 94 ? -6.272 0.639 9.327 1.00 71.69 94 VAL A C 1
ATOM 712 O O . VAL A 1 94 ? -6.051 1.659 9.985 1.00 71.69 94 VAL A O 1
ATOM 715 N N . LEU A 1 95 ? -6.285 0.652 7.991 1.00 74.25 95 LEU A N 1
ATOM 716 C CA . LEU A 1 95 ? -6.018 1.846 7.189 1.00 74.25 95 LEU A CA 1
ATOM 717 C C . LEU A 1 95 ? -7.098 2.923 7.364 1.00 74.25 95 LEU A C 1
ATOM 719 O O . LEU A 1 95 ? -6.758 4.085 7.590 1.00 74.25 95 LEU A O 1
ATOM 723 N N . ILE A 1 96 ? -8.382 2.558 7.329 1.00 71.81 96 ILE A N 1
ATOM 724 C CA . ILE A 1 96 ? -9.509 3.479 7.570 1.00 71.81 96 ILE A CA 1
ATOM 725 C C . ILE A 1 96 ? -9.399 4.114 8.958 1.00 71.81 96 ILE A C 1
ATOM 727 O O . ILE A 1 96 ? -9.525 5.337 9.108 1.00 71.81 96 ILE A O 1
ATOM 731 N N . LEU A 1 97 ? -9.099 3.305 9.974 1.00 70.12 97 LEU A N 1
ATOM 732 C CA . LEU A 1 97 ? -8.903 3.801 11.328 1.00 70.12 97 LEU A CA 1
ATOM 733 C C . LEU A 1 97 ? -7.689 4.740 11.405 1.00 70.12 97 LEU A C 1
ATOM 735 O O . LEU A 1 97 ? -7.781 5.812 11.998 1.00 70.12 97 LEU A O 1
ATOM 739 N N . SER A 1 98 ? -6.582 4.404 10.736 1.00 71.50 98 SER A N 1
ATOM 740 C CA . SER A 1 98 ? -5.374 5.242 10.682 1.00 71.50 98 SER A CA 1
ATOM 741 C C . SER A 1 98 ? -5.638 6.632 10.075 1.00 71.50 98 SER A C 1
ATOM 743 O O . SER A 1 98 ? -5.162 7.646 10.593 1.00 71.50 98 SER A O 1
ATOM 745 N N . VAL A 1 99 ? -6.453 6.709 9.020 1.00 70.31 99 VAL A N 1
ATOM 746 C CA . VAL A 1 99 ? -6.831 7.971 8.368 1.00 70.31 99 VAL A CA 1
ATOM 747 C C . VAL A 1 99 ? -7.737 8.796 9.272 1.00 70.31 99 VAL A C 1
ATOM 749 O O . VAL A 1 99 ? -7.510 9.993 9.451 1.00 70.31 99 VAL A O 1
ATOM 752 N N . THR A 1 100 ? -8.709 8.146 9.912 1.00 67.69 100 THR A N 1
ATOM 753 C CA . THR A 1 100 ? -9.608 8.790 10.879 1.00 67.69 100 THR A CA 1
ATOM 754 C C . THR A 1 100 ? -8.812 9.414 12.032 1.00 67.69 100 THR A C 1
ATOM 756 O O . THR A 1 100 ? -9.019 10.576 12.379 1.00 67.69 100 THR A O 1
ATOM 759 N N . LEU A 1 101 ? -7.834 8.689 12.585 1.00 65.19 101 LEU A N 1
ATOM 760 C CA . LEU A 1 101 ? -6.970 9.182 13.666 1.00 65.19 101 LEU A CA 1
ATOM 761 C C . LEU A 1 101 ? -6.051 10.330 13.230 1.00 65.19 101 LEU A C 1
ATOM 763 O O . LEU A 1 101 ? -5.851 11.285 13.988 1.00 65.19 101 LEU A O 1
ATOM 767 N N . SER A 1 102 ? -5.513 10.254 12.011 1.00 66.62 102 SER A N 1
ATOM 768 C CA . SER A 1 102 ? -4.647 11.297 11.448 1.00 66.62 102 SER A CA 1
ATOM 769 C C . SER A 1 102 ? -5.413 12.599 11.203 1.00 66.62 102 SER A C 1
ATOM 771 O O . SER A 1 102 ? -4.946 13.672 11.584 1.00 66.62 102 SER A O 1
ATOM 773 N N . ASN A 1 103 ? -6.625 12.515 10.645 1.00 64.06 103 ASN A N 1
ATOM 774 C CA . ASN A 1 103 ? -7.468 13.680 10.348 1.00 64.06 103 ASN A CA 1
ATOM 775 C C . ASN A 1 103 ? -7.953 14.412 11.606 1.00 64.06 103 ASN A C 1
ATOM 777 O O . ASN A 1 103 ? -8.159 15.623 11.577 1.00 64.06 103 ASN A O 1
ATOM 781 N N . LEU A 1 104 ? -8.085 13.701 12.726 1.00 60.88 104 LEU A N 1
ATOM 782 C CA . LEU A 1 104 ? -8.412 14.299 14.022 1.00 60.88 104 LEU A CA 1
ATOM 783 C C . LEU A 1 104 ? -7.199 14.948 14.714 1.00 60.88 104 LEU A C 1
ATOM 785 O O . LEU A 1 104 ? -7.337 15.480 15.812 1.00 60.88 104 LEU A O 1
ATOM 789 N N . GLY A 1 105 ? -6.014 14.913 14.091 1.00 59.56 105 GLY A N 1
ATOM 790 C CA . GLY A 1 105 ? -4.777 15.481 14.634 1.00 59.56 105 GLY A CA 1
ATOM 791 C C . GLY A 1 105 ? -4.151 14.661 15.766 1.00 59.56 105 GLY A C 1
ATOM 792 O O . GLY A 1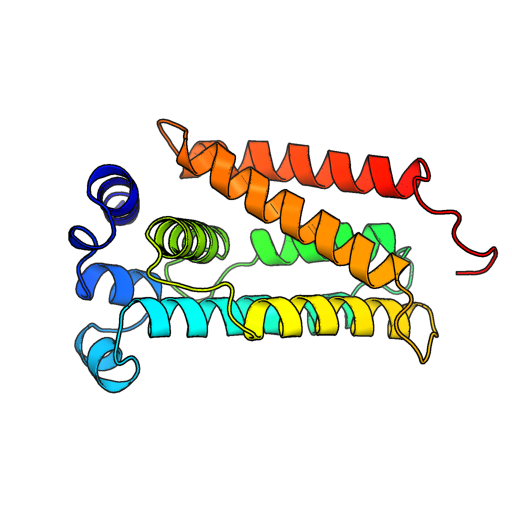 105 ? -3.175 15.106 16.370 1.00 59.56 105 GLY A O 1
ATOM 793 N N . ASN A 1 106 ? -4.690 13.471 16.040 1.00 59.72 106 ASN A N 1
ATOM 794 C CA . ASN A 1 106 ? -4.262 12.606 17.143 1.00 59.72 106 ASN A CA 1
ATOM 795 C C . ASN A 1 106 ? -3.135 11.653 16.740 1.00 59.72 106 ASN A C 1
ATOM 797 O O . ASN A 1 106 ? -2.455 11.099 17.598 1.00 59.72 106 ASN A O 1
ATOM 801 N N . MET A 1 107 ? -2.891 11.513 15.438 1.00 62.06 107 MET A N 1
ATOM 802 C CA . MET A 1 107 ? -1.789 10.732 14.903 1.00 62.06 107 MET A CA 1
ATOM 803 C C . MET A 1 107 ? -1.016 11.578 13.889 1.00 62.06 107 MET A C 1
ATOM 805 O O . MET A 1 107 ? -1.578 12.082 12.918 1.00 62.06 107 MET A O 1
ATOM 809 N N . LYS A 1 108 ? 0.286 11.776 14.113 1.00 59.72 108 LYS A N 1
ATOM 810 C CA . LYS A 1 1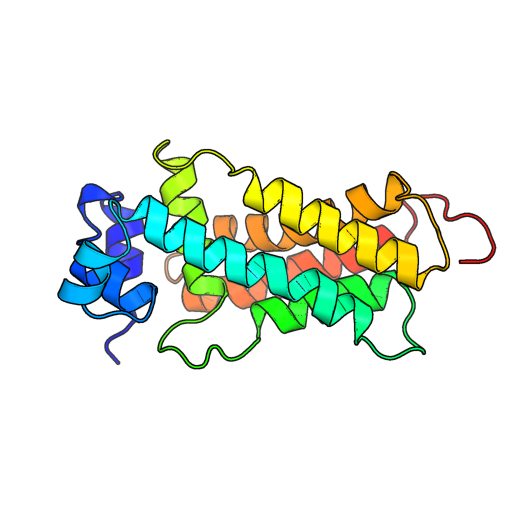08 ? 1.167 12.314 13.065 1.00 59.72 108 LYS A CA 1
ATOM 811 C C . LYS A 1 108 ? 1.483 11.172 12.097 1.00 59.72 108 LYS A C 1
ATOM 813 O O . LYS A 1 108 ? 1.577 10.043 12.576 1.00 59.72 108 LYS A O 1
ATOM 818 N N . PRO A 1 109 ? 1.687 11.420 10.787 1.00 55.91 109 PRO A N 1
ATOM 819 C CA . PRO A 1 109 ? 2.237 10.405 9.895 1.00 55.91 109 PRO A CA 1
ATOM 820 C C . PRO A 1 109 ? 3.530 9.901 10.528 1.00 55.91 109 PRO A C 1
ATOM 822 O O . PRO A 1 109 ? 4.501 10.644 10.664 1.00 55.91 109 PRO A O 1
ATOM 825 N N . HIS A 1 110 ? 3.477 8.692 11.067 1.00 64.50 110 HIS A N 1
ATOM 826 C CA . HIS A 1 110 ? 4.539 8.176 11.906 1.00 64.50 110 HIS A CA 1
ATOM 827 C C . HIS A 1 110 ? 5.763 7.868 11.045 1.00 64.50 110 HIS A C 1
ATOM 829 O O . HIS A 1 110 ? 5.634 7.467 9.886 1.00 64.50 110 HIS A O 1
ATOM 835 N N . ASP A 1 111 ? 6.947 7.930 11.655 1.00 67.25 111 ASP A N 1
ATOM 836 C CA . ASP A 1 111 ? 8.206 7.463 11.066 1.00 67.25 111 ASP A CA 1
ATOM 837 C C . ASP A 1 111 ? 8.094 6.047 10.471 1.00 67.25 111 ASP A C 1
ATOM 839 O O . ASP A 1 111 ? 8.807 5.725 9.524 1.00 67.25 111 ASP A O 1
ATOM 843 N N . PHE A 1 112 ? 7.160 5.215 10.959 1.00 73.12 112 PHE A N 1
ATOM 844 C CA . PHE A 1 112 ? 6.903 3.887 10.403 1.00 73.12 112 PHE A CA 1
ATOM 845 C C . PHE A 1 112 ? 6.336 3.918 8.974 1.00 73.12 112 PHE A C 1
ATOM 847 O O . PHE A 1 112 ? 6.645 3.013 8.207 1.00 73.12 112 PHE A O 1
ATOM 854 N N . VAL A 1 113 ? 5.536 4.926 8.587 1.00 78.44 113 VAL A N 1
ATOM 855 C CA . VAL A 1 113 ? 5.027 5.044 7.206 1.00 78.44 113 VAL A CA 1
ATOM 856 C C . VAL A 1 113 ? 6.193 5.337 6.283 1.00 78.44 113 VAL A C 1
ATOM 858 O O . VAL A 1 113 ? 6.416 4.620 5.315 1.00 78.44 113 VAL A O 1
ATOM 861 N N . ILE A 1 114 ? 7.003 6.333 6.638 1.00 81.31 114 ILE A N 1
ATOM 862 C CA . ILE A 1 114 ? 8.205 6.694 5.882 1.00 81.31 114 ILE A CA 1
ATOM 863 C C . ILE A 1 114 ? 9.170 5.504 5.803 1.00 81.31 114 ILE A C 1
ATOM 865 O O . ILE A 1 114 ? 9.693 5.212 4.729 1.00 81.31 114 ILE A O 1
ATOM 869 N N . ALA A 1 115 ? 9.387 4.796 6.914 1.00 84.12 115 ALA A N 1
ATOM 870 C CA . ALA A 1 115 ? 10.239 3.613 6.958 1.00 84.12 115 ALA A CA 1
ATOM 871 C C . ALA A 1 115 ? 9.688 2.470 6.093 1.00 84.12 115 ALA A C 1
ATOM 873 O O . ALA A 1 115 ? 10.453 1.857 5.354 1.00 84.12 115 ALA A O 1
ATOM 874 N N . GLY A 1 116 ? 8.378 2.221 6.131 1.00 86.38 116 GLY A N 1
ATOM 875 C CA . GLY A 1 116 ? 7.713 1.203 5.319 1.00 86.38 116 GLY A CA 1
ATOM 876 C C . GLY A 1 116 ? 7.799 1.500 3.823 1.00 86.38 116 GLY A C 1
ATOM 877 O O . GLY A 1 116 ? 8.234 0.647 3.052 1.00 86.38 116 GLY A O 1
ATOM 878 N N . LEU A 1 117 ? 7.478 2.732 3.412 1.00 88.75 117 LEU A N 1
ATOM 879 C CA . LEU A 1 117 ? 7.594 3.162 2.012 1.00 88.75 117 LEU A CA 1
ATOM 880 C C . LEU A 1 117 ? 9.047 3.096 1.525 1.00 88.75 117 LEU A C 1
ATOM 882 O O . LEU A 1 117 ? 9.315 2.619 0.423 1.00 88.75 117 LEU A O 1
ATOM 886 N N . ARG A 1 118 ? 10.006 3.512 2.361 1.00 91.44 118 ARG A N 1
ATOM 887 C CA . ARG A 1 118 ? 11.434 3.380 2.048 1.00 91.44 118 ARG A CA 1
ATOM 888 C C . ARG A 1 118 ? 11.852 1.916 1.913 1.00 91.44 118 ARG A C 1
ATOM 890 O O . ARG A 1 118 ? 12.573 1.598 0.975 1.00 91.44 118 ARG A O 1
ATOM 897 N N . GLY A 1 119 ? 11.395 1.039 2.805 1.00 93.12 119 GLY A N 1
ATOM 898 C CA . GLY A 1 119 ? 11.682 -0.395 2.744 1.00 93.12 119 GLY A CA 1
ATOM 899 C C . GLY A 1 119 ? 11.124 -1.049 1.479 1.00 93.12 119 GLY A C 1
ATOM 900 O O . GLY A 1 119 ? 11.818 -1.831 0.834 1.00 93.12 119 GLY A O 1
ATOM 901 N N . ALA A 1 120 ? 9.906 -0.685 1.071 1.00 93.81 120 ALA A N 1
ATOM 902 C CA . ALA A 1 120 ? 9.316 -1.163 -0.177 1.00 93.81 120 ALA A CA 1
ATOM 903 C C . ALA A 1 120 ? 10.109 -0.671 -1.403 1.00 93.81 120 ALA A C 1
ATOM 905 O O . ALA A 1 120 ? 10.409 -1.457 -2.302 1.00 93.81 120 ALA A O 1
ATOM 906 N N . ALA A 1 121 ? 10.533 0.597 -1.417 1.00 94.81 121 ALA A N 1
ATOM 907 C CA . ALA A 1 121 ? 11.378 1.137 -2.485 1.00 94.81 121 ALA A CA 1
ATOM 908 C C . ALA A 1 121 ? 12.762 0.466 -2.524 1.00 94.81 121 ALA A C 1
ATOM 910 O O . ALA A 1 121 ? 13.290 0.187 -3.602 1.00 94.81 121 ALA A O 1
ATOM 911 N N . GLU A 1 122 ? 13.343 0.149 -1.367 1.00 96.06 122 GLU A N 1
ATOM 912 C CA . GLU A 1 122 ? 14.589 -0.614 -1.274 1.00 96.06 122 GLU A CA 1
ATOM 913 C C . GLU A 1 122 ? 14.427 -2.030 -1.838 1.00 96.06 122 GLU A C 1
ATOM 915 O O . GLU A 1 122 ? 15.270 -2.481 -2.614 1.00 96.06 122 GLU A O 1
ATOM 920 N N . ALA A 1 123 ? 13.332 -2.719 -1.505 1.00 95.69 123 ALA A N 1
ATOM 921 C CA . ALA A 1 123 ? 13.036 -4.050 -2.028 1.00 95.69 123 ALA A CA 1
ATOM 922 C C . ALA A 1 123 ? 12.865 -4.041 -3.557 1.00 95.69 123 ALA A C 1
ATOM 924 O O . ALA A 1 123 ? 13.443 -4.888 -4.241 1.00 95.69 123 ALA A O 1
ATOM 925 N N . LEU A 1 124 ? 12.154 -3.048 -4.106 1.00 95.00 124 LEU A N 1
ATOM 926 C CA . LEU A 1 124 ? 12.031 -2.857 -5.557 1.00 95.00 124 LEU A CA 1
ATOM 927 C C . LEU A 1 124 ? 13.392 -2.602 -6.215 1.00 95.00 124 LEU A C 1
ATOM 929 O O . LEU A 1 124 ? 13.701 -3.191 -7.247 1.00 95.00 124 LEU A O 1
ATOM 933 N N . SER A 1 125 ? 14.231 -1.771 -5.592 1.00 94.69 125 SER A N 1
ATOM 934 C CA . SER A 1 125 ? 15.572 -1.446 -6.096 1.00 94.69 125 SER A CA 1
ATOM 935 C C . SER A 1 125 ? 16.478 -2.670 -6.130 1.00 94.69 125 SER A C 1
ATOM 937 O O . SER A 1 125 ? 17.068 -2.971 -7.165 1.00 94.69 125 SER A O 1
ATOM 939 N N . LYS A 1 126 ? 16.518 -3.443 -5.039 1.00 94.56 126 LYS A N 1
ATOM 940 C CA . LYS A 1 126 ? 17.275 -4.701 -4.976 1.00 94.56 126 LYS A CA 1
ATOM 941 C C . LYS A 1 126 ? 16.811 -5.693 -6.033 1.00 94.56 126 LYS A C 1
ATOM 943 O O . LYS A 1 126 ? 17.639 -6.348 -6.660 1.00 94.56 126 LYS A O 1
ATOM 948 N N . ARG A 1 127 ? 15.498 -5.787 -6.250 1.00 92.56 127 ARG A N 1
ATOM 949 C CA . ARG A 1 127 ? 14.911 -6.655 -7.274 1.00 92.56 127 ARG A CA 1
ATOM 950 C C . ARG A 1 127 ? 15.338 -6.256 -8.686 1.00 92.56 127 ARG A C 1
ATOM 952 O O . ARG A 1 127 ? 15.643 -7.130 -9.488 1.00 92.56 127 ARG A O 1
ATOM 959 N N . ALA A 1 128 ? 15.420 -4.957 -8.955 1.00 90.56 128 ALA A N 1
ATOM 960 C CA . ALA A 1 128 ? 15.965 -4.398 -10.191 1.00 90.56 128 ALA A CA 1
ATOM 961 C C . ALA A 1 128 ? 17.501 -4.527 -10.308 1.00 90.56 128 ALA A C 1
ATOM 963 O O . ALA A 1 128 ? 18.090 -4.041 -11.269 1.00 90.56 128 ALA A O 1
ATOM 964 N N . GLY A 1 129 ? 18.178 -5.152 -9.336 1.00 92.62 129 GLY A N 1
ATOM 965 C CA . GLY A 1 129 ? 19.636 -5.292 -9.324 1.00 92.62 129 GLY A CA 1
ATOM 966 C C . GLY A 1 129 ? 20.386 -4.014 -8.938 1.00 92.62 129 GLY A C 1
ATOM 967 O O . GLY A 1 129 ? 21.586 -3.910 -9.194 1.00 92.62 129 GLY A O 1
ATOM 968 N N . LEU A 1 130 ? 19.705 -3.045 -8.324 1.00 91.00 130 LEU A N 1
ATOM 969 C CA . LEU A 1 130 ? 20.274 -1.761 -7.926 1.00 91.00 130 LEU A CA 1
ATOM 970 C C . LEU A 1 130 ? 20.730 -1.785 -6.461 1.00 91.00 130 LEU A C 1
ATOM 972 O O . LEU A 1 130 ? 20.081 -2.368 -5.591 1.00 91.00 130 LEU A O 1
ATOM 976 N N . TYR A 1 131 ? 21.857 -1.123 -6.192 1.00 86.88 131 TYR A N 1
ATOM 977 C CA . TYR A 1 131 ? 22.432 -0.986 -4.847 1.00 86.88 131 TYR A CA 1
ATOM 978 C C . TYR A 1 131 ? 21.975 0.283 -4.117 1.00 86.88 131 TYR A C 1
ATOM 980 O O . TYR A 1 131 ? 21.979 0.319 -2.889 1.00 86.88 131 TYR A O 1
ATOM 988 N N . GLU A 1 132 ? 21.583 1.310 -4.868 1.00 92.62 132 GLU A N 1
ATOM 989 C CA . GLU A 1 132 ? 20.988 2.544 -4.355 1.00 92.62 132 GLU A CA 1
ATOM 990 C C . GLU A 1 132 ? 19.496 2.568 -4.691 1.00 92.62 132 GLU A C 1
ATOM 992 O O . GLU A 1 132 ? 19.053 1.847 -5.584 1.00 92.62 132 GLU A O 1
ATOM 997 N N . ILE A 1 133 ? 18.726 3.376 -3.959 1.00 92.25 133 ILE A N 1
ATOM 998 C CA . ILE A 1 133 ? 17.292 3.560 -4.202 1.00 92.25 133 ILE A CA 1
ATOM 999 C C . ILE A 1 133 ? 17.130 4.761 -5.137 1.00 92.25 133 ILE A C 1
ATOM 1001 O O . ILE A 1 133 ? 17.364 5.882 -4.678 1.00 92.25 133 ILE A O 1
ATOM 1005 N N . PRO A 1 134 ? 16.737 4.568 -6.407 1.00 90.56 134 PRO A N 1
ATOM 1006 C CA . PRO A 1 134 ? 16.448 5.680 -7.301 1.00 90.56 134 PRO A CA 1
ATOM 1007 C C . PRO A 1 134 ? 15.211 6.450 -6.830 1.00 90.56 134 PRO A C 1
ATOM 1009 O O . PRO A 1 134 ? 14.296 5.871 -6.226 1.00 90.56 134 PRO A O 1
ATOM 1012 N N . ASP A 1 135 ? 15.149 7.741 -7.151 1.00 89.25 135 ASP A N 1
ATOM 1013 C CA . ASP A 1 135 ? 13.990 8.580 -6.833 1.00 89.25 135 ASP A CA 1
ATOM 1014 C C . ASP A 1 135 ? 12.714 8.019 -7.476 1.00 89.25 135 ASP A C 1
ATOM 1016 O O . ASP A 1 135 ? 11.645 8.049 -6.868 1.00 89.25 135 ASP A O 1
ATOM 1020 N N . GLU A 1 136 ? 12.824 7.406 -8.656 1.00 88.88 136 GLU A N 1
ATOM 1021 C CA . GLU A 1 136 ? 11.715 6.775 -9.369 1.00 88.88 136 GLU A CA 1
ATOM 1022 C C . GLU A 1 136 ? 11.061 5.675 -8.529 1.00 88.88 136 GLU A C 1
ATOM 1024 O O . GLU A 1 136 ? 9.837 5.597 -8.467 1.00 88.88 136 GLU A O 1
ATOM 1029 N N . HIS A 1 137 ? 11.842 4.856 -7.822 1.00 91.81 137 HIS A N 1
ATOM 1030 C CA . HIS A 1 137 ? 11.293 3.777 -6.996 1.00 91.81 137 HIS A CA 1
ATOM 1031 C C . HIS A 1 137 ? 10.586 4.318 -5.751 1.00 91.81 137 HIS A C 1
ATOM 1033 O O . HIS A 1 137 ? 9.541 3.794 -5.358 1.00 91.81 137 HIS A O 1
ATOM 1039 N N . LEU A 1 138 ? 11.109 5.394 -5.153 1.00 90.25 138 LEU A N 1
ATOM 1040 C CA . LEU A 1 138 ? 10.425 6.098 -4.064 1.00 90.25 138 LEU A CA 1
ATOM 1041 C C . LEU A 1 138 ? 9.102 6.691 -4.547 1.00 90.25 138 LEU A C 1
ATOM 1043 O O . LEU A 1 138 ? 8.078 6.549 -3.878 1.00 90.25 138 LEU A O 1
ATOM 1047 N N . VAL A 1 139 ? 9.111 7.317 -5.722 1.00 89.38 139 VAL A N 1
ATOM 1048 C CA . VAL A 1 139 ? 7.921 7.925 -6.312 1.00 89.38 139 VAL A CA 1
ATOM 1049 C C . VAL A 1 139 ? 6.888 6.865 -6.688 1.00 89.38 139 VAL A C 1
ATOM 1051 O O . VAL A 1 139 ? 5.715 7.029 -6.363 1.00 89.38 139 VAL A O 1
ATOM 1054 N N . MET A 1 140 ? 7.299 5.747 -7.288 1.00 91.38 140 MET A N 1
ATOM 1055 C CA . MET A 1 140 ? 6.419 4.618 -7.600 1.00 91.38 140 MET A CA 1
ATOM 1056 C C . MET A 1 140 ? 5.697 4.100 -6.352 1.00 91.38 140 MET A C 1
ATOM 1058 O O . MET A 1 140 ? 4.469 3.994 -6.341 1.00 91.38 140 MET A O 1
ATOM 1062 N N . VAL A 1 141 ? 6.443 3.823 -5.280 1.00 91.81 141 VAL A N 1
ATOM 1063 C CA . VAL A 1 141 ? 5.868 3.349 -4.012 1.00 91.81 141 VAL A CA 1
ATOM 1064 C C . VAL A 1 141 ? 4.945 4.395 -3.397 1.00 91.81 141 VAL A C 1
ATOM 1066 O O . VAL A 1 141 ? 3.871 4.049 -2.903 1.00 91.81 141 VAL A O 1
ATOM 1069 N N . HIS A 1 142 ? 5.314 5.675 -3.470 1.00 89.00 142 HIS A N 1
ATOM 1070 C CA . HIS A 1 142 ? 4.458 6.760 -3.009 1.00 89.00 142 HIS A CA 1
ATOM 1071 C C . HIS A 1 142 ? 3.142 6.830 -3.799 1.00 89.00 142 HIS A C 1
ATOM 1073 O O . HIS A 1 142 ? 2.085 6.920 -3.185 1.00 89.00 142 HIS A O 1
ATOM 1079 N N . PHE A 1 143 ? 3.162 6.690 -5.129 1.00 89.81 143 PHE A N 1
ATOM 1080 C CA . PHE A 1 143 ? 1.939 6.628 -5.939 1.00 89.81 143 PHE A CA 1
ATOM 1081 C C . PHE A 1 143 ? 1.035 5.455 -5.548 1.00 89.81 143 PHE A C 1
ATOM 1083 O O . PHE A 1 143 ? -0.180 5.627 -5.441 1.00 89.81 143 PHE A O 1
ATOM 1090 N N . ALA A 1 144 ? 1.606 4.271 -5.313 1.00 91.38 144 ALA A N 1
ATOM 1091 C CA . ALA A 1 144 ? 0.835 3.117 -4.856 1.00 91.38 144 ALA A CA 1
ATOM 1092 C C . ALA A 1 144 ? 0.214 3.354 -3.468 1.00 91.38 144 ALA A C 1
ATOM 1094 O O . ALA A 1 144 ? -0.956 3.032 -3.258 1.00 91.38 144 ALA A O 1
ATOM 1095 N N . TRP A 1 145 ? 0.962 3.967 -2.545 1.00 88.81 145 TRP A N 1
ATOM 1096 C CA . TRP A 1 145 ? 0.450 4.374 -1.235 1.00 88.81 145 TRP A CA 1
ATOM 1097 C C . TRP A 1 145 ? -0.682 5.398 -1.346 1.00 88.81 145 TRP A C 1
ATOM 1099 O O . TRP A 1 145 ? -1.732 5.212 -0.736 1.00 88.81 145 TRP A O 1
ATOM 1109 N N . GLU A 1 146 ? -0.521 6.437 -2.166 1.00 86.75 146 GLU A N 1
ATOM 1110 C CA . GLU A 1 146 ? -1.557 7.455 -2.361 1.00 86.75 146 GLU A CA 1
ATOM 1111 C C . GLU A 1 146 ? -2.815 6.888 -3.028 1.00 86.75 146 GLU A C 1
ATOM 1113 O O . GLU A 1 146 ? -3.919 7.335 -2.729 1.00 86.75 146 GLU A O 1
ATOM 1118 N N . ALA A 1 147 ? -2.700 5.859 -3.872 1.00 89.75 147 ALA A N 1
ATOM 1119 C CA . ALA A 1 147 ? -3.873 5.155 -4.392 1.00 89.75 147 ALA A CA 1
ATOM 1120 C C . ALA A 1 147 ? -4.656 4.425 -3.292 1.00 89.75 147 ALA A C 1
ATOM 1122 O O . ALA A 1 147 ? -5.887 4.482 -3.277 1.00 89.75 147 ALA A O 1
ATOM 1123 N N . VAL A 1 148 ? -3.960 3.767 -2.359 1.00 87.06 148 VAL A N 1
ATOM 1124 C CA . VAL A 1 148 ? -4.586 3.147 -1.181 1.00 87.06 148 VAL A CA 1
ATOM 1125 C C . VAL A 1 148 ? -5.223 4.222 -0.303 1.00 87.06 148 VAL A C 1
ATOM 1127 O O . VAL A 1 148 ? -6.409 4.146 0.013 1.00 87.06 148 VAL A O 1
ATOM 1130 N N . HIS A 1 149 ? -4.456 5.250 0.051 1.00 82.50 149 HIS A N 1
ATOM 1131 C CA . HIS A 1 149 ? -4.881 6.326 0.938 1.00 82.50 149 HIS A CA 1
ATOM 1132 C C . HIS A 1 149 ? -6.068 7.118 0.368 1.00 82.50 149 HIS A C 1
ATOM 1134 O O . HIS A 1 149 ? -7.059 7.346 1.061 1.00 82.50 149 HIS A O 1
ATOM 1140 N N . GLY A 1 150 ? -6.026 7.467 -0.918 1.00 83.38 150 GLY A N 1
ATOM 1141 C CA . GLY A 1 150 ? -7.115 8.144 -1.617 1.00 83.38 150 GLY A CA 1
ATOM 1142 C C . GLY A 1 150 ? -8.385 7.297 -1.707 1.00 83.38 150 GLY A C 1
ATOM 1143 O O . GLY A 1 150 ? -9.483 7.827 -1.542 1.00 83.38 150 GLY A O 1
ATOM 1144 N N . ALA A 1 151 ? -8.259 5.981 -1.905 1.00 85.69 151 ALA A N 1
ATOM 1145 C CA . ALA A 1 151 ? -9.404 5.074 -1.877 1.00 85.69 151 ALA A CA 1
ATOM 1146 C C . ALA A 1 151 ? -10.045 4.993 -0.486 1.00 85.69 151 ALA A C 1
ATOM 1148 O O . ALA A 1 151 ? -11.270 5.018 -0.383 1.00 85.69 151 ALA A O 1
ATOM 1149 N N . VAL A 1 152 ? -9.233 4.959 0.575 1.00 79.88 152 VAL A N 1
ATOM 1150 C CA . VAL A 1 152 ? -9.707 5.022 1.966 1.00 79.88 152 VAL A CA 1
ATOM 1151 C C . VAL A 1 152 ? -10.445 6.334 2.233 1.00 79.88 152 VAL A C 1
ATOM 1153 O O . VAL A 1 152 ? -11.560 6.308 2.745 1.00 79.88 152 VAL A O 1
ATOM 1156 N N . LEU A 1 153 ? -9.869 7.475 1.844 1.00 77.38 153 LEU A N 1
ATOM 1157 C CA . LEU A 1 153 ? -10.502 8.788 2.009 1.00 77.38 153 LEU A CA 1
ATOM 1158 C C . LEU A 1 153 ? -11.826 8.892 1.244 1.00 77.38 153 LEU A C 1
ATOM 1160 O O . LEU A 1 153 ? -12.809 9.401 1.777 1.00 77.38 153 LEU A O 1
ATOM 1164 N N . GLY A 1 154 ? -11.868 8.391 0.009 1.00 79.38 154 GLY A N 1
ATOM 1165 C CA . GLY A 1 154 ? -13.091 8.370 -0.790 1.00 79.38 154 GLY A CA 1
ATOM 1166 C C . GLY A 1 154 ? -14.173 7.476 -0.183 1.00 79.38 154 GLY A C 1
ATOM 1167 O O . GLY A 1 154 ? -15.338 7.862 -0.156 1.00 79.38 154 GLY A O 1
ATOM 1168 N N . ALA A 1 155 ? -13.792 6.313 0.349 1.00 78.94 155 ALA A N 1
ATOM 1169 C CA . ALA A 1 155 ? -14.713 5.391 1.006 1.00 78.94 155 ALA A CA 1
ATOM 1170 C C . ALA A 1 155 ? -15.226 5.936 2.345 1.00 78.94 155 ALA A C 1
ATOM 1172 O O . ALA A 1 155 ? -16.382 5.721 2.699 1.00 78.94 155 ALA A O 1
ATOM 1173 N N . HIS A 1 156 ? -14.388 6.676 3.071 1.00 67.00 156 HIS A N 1
ATOM 1174 C CA . HIS A 1 156 ? -14.771 7.347 4.311 1.00 67.00 156 HIS A CA 1
ATOM 1175 C C . HIS A 1 156 ? -15.858 8.411 4.094 1.00 67.00 156 HIS A C 1
ATOM 1177 O O . HIS A 1 156 ? -16.658 8.665 4.985 1.00 67.00 156 HIS A O 1
ATOM 1183 N N . GLY A 1 157 ? -15.915 9.021 2.906 1.00 66.69 157 GLY A N 1
ATOM 1184 C CA . GLY A 1 157 ? -16.975 9.962 2.537 1.00 66.69 157 GLY A CA 1
ATOM 1185 C C . GLY A 1 157 ? -18.270 9.314 2.031 1.00 66.69 157 GLY A C 1
ATOM 1186 O O . GLY A 1 157 ? -19.170 10.047 1.624 1.00 66.69 157 GLY A O 1
ATOM 1187 N N . ALA A 1 158 ? -18.357 7.981 1.986 1.00 71.81 158 ALA A N 1
ATOM 1188 C CA . ALA A 1 158 ? -19.507 7.249 1.460 1.00 71.81 158 ALA A CA 1
ATOM 1189 C C . ALA A 1 158 ? -20.430 6.732 2.576 1.00 71.81 158 ALA A C 1
ATOM 1191 O O . ALA A 1 158 ? -19.969 6.423 3.670 1.00 71.81 158 ALA A O 1
ATOM 1192 N N . ASP A 1 159 ? -21.718 6.555 2.255 1.00 68.88 159 ASP A N 1
ATOM 1193 C CA . ASP A 1 159 ? -22.732 6.017 3.181 1.00 68.88 159 ASP A CA 1
ATOM 1194 C C . ASP A 1 159 ? -22.415 4.581 3.656 1.00 68.88 159 ASP A C 1
ATOM 1196 O O . ASP A 1 159 ? -22.835 4.167 4.733 1.00 68.88 159 ASP A O 1
ATOM 1200 N N . ASP A 1 160 ? -21.675 3.819 2.843 1.00 71.38 160 ASP A N 1
ATOM 1201 C CA . ASP A 1 160 ? -21.174 2.479 3.159 1.00 71.38 160 ASP A CA 1
ATOM 1202 C C . ASP A 1 160 ? -19.697 2.375 2.748 1.00 71.38 160 ASP A C 1
ATOM 1204 O O . ASP A 1 160 ? -19.360 2.116 1.588 1.00 71.38 160 ASP A O 1
ATOM 1208 N N . THR A 1 161 ? -18.809 2.613 3.714 1.00 67.56 161 THR A N 1
ATOM 1209 C CA . THR A 1 161 ? -17.353 2.590 3.526 1.00 67.56 161 THR A CA 1
ATOM 1210 C C . THR A 1 161 ? -16.832 1.221 3.087 1.00 67.56 161 THR A C 1
ATOM 1212 O O . THR A 1 161 ? -15.953 1.157 2.226 1.00 67.56 161 THR A O 1
ATOM 1215 N N . GLU A 1 162 ? -17.375 0.130 3.633 1.00 65.38 162 GLU A N 1
ATOM 1216 C CA . GLU A 1 162 ? -16.918 -1.236 3.342 1.00 65.38 162 GLU A CA 1
ATOM 1217 C C . GLU A 1 162 ? -17.207 -1.587 1.878 1.00 65.38 162 GLU A C 1
ATOM 1219 O O . GLU A 1 162 ? -16.312 -1.989 1.125 1.00 65.38 162 GLU A O 1
ATOM 1224 N N . SER A 1 163 ? -18.438 -1.322 1.435 1.00 73.12 163 SER A N 1
ATOM 1225 C CA . SER A 1 163 ? -18.840 -1.535 0.043 1.00 73.12 163 SER A CA 1
ATOM 1226 C C . SER A 1 163 ? -18.155 -0.567 -0.930 1.00 73.12 163 SER A C 1
ATOM 1228 O O . SER A 1 163 ? -17.943 -0.918 -2.096 1.00 73.12 163 SER A O 1
ATOM 1230 N N . ALA A 1 164 ? -17.794 0.644 -0.488 1.00 79.44 164 ALA A N 1
ATOM 1231 C CA . ALA A 1 164 ? -17.187 1.674 -1.335 1.00 79.44 164 ALA A CA 1
ATOM 1232 C C . ALA A 1 164 ? -15.671 1.513 -1.529 1.00 79.44 164 ALA A C 1
ATOM 1234 O O . ALA A 1 164 ? -15.152 1.856 -2.597 1.00 79.44 164 ALA A O 1
ATOM 1235 N N . PHE A 1 165 ? -14.951 0.981 -0.537 1.00 83.19 165 PHE A N 1
ATOM 1236 C CA . PHE A 1 165 ? -13.487 0.929 -0.553 1.00 83.19 165 PHE A CA 1
ATOM 1237 C C . PHE A 1 165 ? -12.923 0.118 -1.720 1.00 83.19 165 PHE A C 1
ATOM 1239 O O . PHE A 1 165 ? -12.129 0.637 -2.506 1.00 83.19 165 PHE A O 1
ATOM 1246 N N . MET A 1 166 ? -13.336 -1.142 -1.881 1.00 84.81 166 MET A N 1
ATOM 1247 C CA . MET A 1 166 ? -12.740 -2.023 -2.892 1.00 84.81 166 MET A CA 1
ATOM 1248 C C . MET A 1 166 ? -12.925 -1.523 -4.337 1.00 84.81 166 MET A C 1
ATOM 1250 O O . MET A 1 166 ? -11.961 -1.597 -5.109 1.00 84.81 166 MET A O 1
ATOM 1254 N N . PRO A 1 167 ? -14.097 -0.997 -4.746 1.00 87.81 167 PRO A N 1
ATOM 1255 C CA . PRO A 1 167 ? -14.250 -0.336 -6.042 1.00 87.81 167 PRO A CA 1
ATOM 1256 C C . PRO A 1 167 ? -13.301 0.854 -6.239 1.00 87.81 167 PRO A C 1
ATOM 1258 O O . PRO A 1 167 ? -12.652 0.946 -7.285 1.00 87.81 167 PRO A O 1
ATOM 1261 N N . LEU A 1 168 ? -13.180 1.732 -5.237 1.00 88.31 168 LEU A N 1
ATOM 1262 C CA . LEU A 1 168 ? -12.304 2.906 -5.294 1.00 88.31 168 LEU A CA 1
ATOM 1263 C C . LEU A 1 168 ? -10.829 2.507 -5.364 1.00 88.31 168 LEU A C 1
ATOM 1265 O O . LEU A 1 168 ? -10.096 3.016 -6.210 1.00 88.31 168 LEU A O 1
ATOM 1269 N N . PHE A 1 169 ? -10.411 1.540 -4.547 1.00 89.94 169 PHE A N 1
ATOM 1270 C CA . PHE A 1 169 ? -9.049 1.012 -4.548 1.00 89.94 169 PHE A CA 1
ATOM 1271 C C . PHE A 1 169 ? -8.686 0.399 -5.901 1.00 89.94 169 PHE A C 1
ATOM 1273 O O . PHE A 1 169 ? -7.642 0.723 -6.465 1.00 89.94 169 PHE A O 1
ATOM 1280 N N . ARG A 1 170 ? -9.567 -0.431 -6.477 1.00 91.19 170 ARG A N 1
ATOM 1281 C CA . ARG A 1 170 ? -9.342 -1.023 -7.807 1.00 91.19 170 ARG A CA 1
ATOM 1282 C C . ARG A 1 170 ? -9.189 0.045 -8.886 1.00 91.19 170 ARG A C 1
ATOM 1284 O O . ARG A 1 170 ? -8.297 -0.070 -9.727 1.00 91.19 170 ARG A O 1
ATOM 1291 N N . ALA A 1 171 ? -10.028 1.079 -8.867 1.00 92.94 171 ALA A N 1
ATOM 1292 C CA . ALA A 1 171 ? -9.934 2.183 -9.817 1.00 92.94 171 ALA A CA 1
ATOM 1293 C C . ALA A 1 171 ? -8.626 2.978 -9.643 1.00 92.94 171 ALA A C 1
ATOM 1295 O O . ALA A 1 171 ? -7.938 3.267 -10.628 1.00 92.94 171 ALA A O 1
ATOM 1296 N N . ALA A 1 172 ? -8.250 3.280 -8.399 1.00 92.50 172 ALA A N 1
ATOM 1297 C CA . ALA A 1 172 ? -7.037 4.021 -8.073 1.00 92.50 172 ALA A CA 1
ATOM 1298 C C . ALA A 1 172 ? -5.770 3.251 -8.473 1.00 92.50 172 ALA A C 1
ATOM 1300 O O . ALA A 1 172 ? -4.927 3.792 -9.188 1.00 92.50 172 ALA A O 1
ATOM 1301 N N . ILE A 1 173 ? -5.658 1.968 -8.109 1.00 93.75 173 ILE A N 1
ATOM 1302 C CA . ILE A 1 173 ? -4.462 1.170 -8.416 1.00 93.75 173 ILE A CA 1
ATOM 1303 C C . ILE A 1 173 ? -4.320 0.885 -9.918 1.00 93.75 173 ILE A C 1
ATOM 1305 O O . ILE A 1 173 ? -3.211 0.892 -10.443 1.00 93.75 173 ILE A O 1
ATOM 1309 N N . THR A 1 174 ? -5.437 0.730 -10.640 1.00 93.75 174 THR A N 1
ATOM 1310 C CA . THR A 1 174 ? -5.429 0.631 -12.113 1.00 93.75 174 THR A CA 1
ATOM 1311 C C . THR A 1 174 ? -4.938 1.934 -12.746 1.00 93.75 174 THR A C 1
ATOM 1313 O O . THR A 1 174 ? -4.211 1.919 -13.738 1.00 93.75 174 THR A O 1
ATOM 1316 N N . THR A 1 175 ? -5.308 3.078 -12.166 1.00 92.88 175 THR A N 1
ATOM 1317 C CA . THR A 1 175 ? -4.838 4.388 -12.629 1.00 92.88 175 THR A CA 1
ATOM 1318 C C . THR A 1 175 ? -3.341 4.553 -12.394 1.00 92.88 175 THR A C 1
ATOM 1320 O O . THR A 1 175 ? -2.651 5.013 -13.301 1.00 92.88 175 THR A O 1
ATOM 1323 N N . VAL A 1 176 ? -2.831 4.136 -11.230 1.00 92.06 176 VAL A N 1
ATOM 1324 C CA . VAL A 1 176 ? -1.388 4.120 -10.942 1.00 92.06 176 VAL A CA 1
ATOM 1325 C C . VAL A 1 176 ? -0.646 3.246 -11.941 1.00 92.06 176 VAL A C 1
ATOM 1327 O O . VAL A 1 176 ? 0.299 3.723 -12.559 1.00 92.06 176 VAL A O 1
ATOM 1330 N N . GLU A 1 177 ? -1.095 2.007 -12.163 1.00 93.81 177 GLU A N 1
ATOM 1331 C CA . GLU A 1 177 ? -0.463 1.112 -13.138 1.00 93.81 177 GLU A CA 1
ATOM 1332 C C . GLU A 1 177 ? -0.382 1.765 -14.521 1.00 93.81 177 GLU A C 1
ATOM 1334 O O . GLU A 1 177 ? 0.681 1.798 -15.141 1.00 93.81 177 GLU A O 1
ATOM 1339 N N . ARG A 1 178 ? -1.499 2.331 -14.985 1.00 92.25 178 ARG A N 1
ATOM 1340 C CA . ARG A 1 178 ? -1.571 3.014 -16.274 1.00 92.25 178 ARG A CA 1
ATOM 1341 C C . ARG A 1 178 ? -0.595 4.189 -16.348 1.00 92.25 178 ARG A C 1
ATOM 1343 O O . ARG A 1 178 ? 0.149 4.284 -17.315 1.00 92.25 178 ARG A O 1
ATOM 1350 N N . VAL A 1 179 ? -0.567 5.048 -15.330 1.00 89.19 179 VAL A N 1
ATOM 1351 C CA . VAL A 1 179 ? 0.330 6.215 -15.264 1.00 89.19 179 VAL A CA 1
ATOM 1352 C C . VAL A 1 179 ? 1.802 5.803 -15.275 1.00 89.19 179 VAL A C 1
ATOM 1354 O O . VAL A 1 179 ? 2.600 6.405 -15.993 1.00 89.19 179 VAL A O 1
ATOM 1357 N N . LEU A 1 180 ? 2.164 4.769 -14.515 1.00 89.12 180 LEU A N 1
ATOM 1358 C CA . LEU A 1 180 ? 3.536 4.267 -14.475 1.00 89.12 180 LEU A CA 1
ATOM 1359 C C . LEU A 1 180 ? 3.957 3.669 -15.824 1.00 89.12 180 LEU A C 1
ATOM 1361 O O . LEU A 1 180 ? 5.085 3.887 -16.255 1.00 89.12 180 LEU A O 1
ATOM 1365 N N . ARG A 1 181 ? 3.052 2.965 -16.521 1.00 88.19 181 ARG A N 1
ATOM 1366 C CA . ARG A 1 181 ? 3.327 2.364 -17.840 1.00 88.19 181 ARG A CA 1
ATOM 1367 C C . ARG A 1 181 ? 3.339 3.370 -18.990 1.00 88.19 181 ARG A C 1
ATOM 1369 O O . ARG A 1 181 ? 4.100 3.191 -19.933 1.00 88.19 181 ARG A O 1
ATOM 1376 N N . GLU A 1 182 ? 2.497 4.399 -18.939 1.00 87.06 182 GLU A N 1
ATOM 1377 C CA . GLU A 1 182 ? 2.421 5.444 -19.973 1.00 87.06 182 GLU A CA 1
ATOM 1378 C C . GLU A 1 182 ? 3.578 6.455 -19.892 1.00 87.06 182 GLU A C 1
ATOM 1380 O O . GLU A 1 182 ? 3.714 7.288 -20.784 1.00 87.06 182 GLU A O 1
ATOM 1385 N N . GLY A 1 183 ? 4.435 6.353 -18.872 1.00 68.50 183 GLY A N 1
ATOM 1386 C CA . GLY A 1 183 ? 5.677 7.111 -18.790 1.00 68.50 183 GLY A CA 1
ATOM 1387 C C . GLY A 1 183 ? 5.461 8.555 -18.345 1.00 68.50 183 GLY A C 1
ATOM 1388 O O . GLY A 1 183 ? 5.546 9.487 -19.139 1.00 68.50 183 GLY A O 1
ATOM 1389 N N . LEU A 1 184 ? 5.260 8.747 -17.039 1.00 54.84 184 LEU A N 1
ATOM 1390 C CA . LEU A 1 184 ? 5.682 9.985 -16.367 1.00 54.84 184 LEU A CA 1
ATOM 1391 C C . LEU A 1 184 ? 7.147 9.917 -15.881 1.00 54.84 184 LEU A C 1
ATOM 1393 O O . LEU A 1 184 ? 7.657 10.908 -15.367 1.00 54.84 184 LEU A O 1
ATOM 1397 N N . PHE A 1 185 ? 7.826 8.780 -16.094 1.00 55.00 185 PHE A N 1
ATOM 1398 C CA . PHE A 1 185 ? 9.238 8.553 -15.780 1.00 55.00 185 PHE A CA 1
ATOM 1399 C C . PHE A 1 185 ? 9.927 7.909 -16.989 1.00 55.00 185 PHE A C 1
ATOM 1401 O O . PHE A 1 185 ? 9.473 6.877 -17.484 1.00 55.00 185 PHE A O 1
ATOM 1408 N N . GLU A 1 186 ? 11.001 8.524 -17.488 1.00 47.84 186 GLU A N 1
ATOM 1409 C CA . GLU A 1 186 ? 11.919 7.858 -18.414 1.00 47.84 186 GLU A CA 1
ATOM 1410 C C . GLU A 1 186 ? 12.694 6.809 -17.611 1.00 47.84 186 GLU A C 1
ATOM 1412 O O . GLU A 1 186 ? 13.627 7.135 -16.881 1.00 47.84 186 GLU A O 1
ATOM 1417 N N . PHE A 1 187 ? 12.280 5.545 -17.694 1.00 50.72 187 PHE A N 1
ATOM 1418 C CA . PHE A 1 187 ? 13.065 4.452 -17.131 1.00 50.72 187 PHE A CA 1
ATOM 1419 C C . PHE A 1 187 ? 14.329 4.269 -17.985 1.00 50.72 187 PHE A C 1
ATOM 1421 O O . PHE A 1 187 ? 14.214 4.212 -19.214 1.00 50.72 187 PHE A O 1
ATOM 1428 N N . PRO A 1 188 ? 15.529 4.170 -17.385 1.00 40.84 188 PRO A N 1
ATOM 1429 C CA . PRO A 1 188 ? 16.734 3.850 -18.139 1.00 40.84 188 PRO A CA 1
ATOM 1430 C C . PRO A 1 188 ? 16.537 2.530 -18.892 1.00 40.84 188 PRO A C 1
ATOM 1432 O O . PRO A 1 188 ? 16.032 1.562 -18.323 1.00 40.84 188 PRO A O 1
ATOM 1435 N N . GLU A 1 189 ? 16.934 2.473 -20.165 1.00 35.84 189 GLU A N 1
ATOM 1436 C CA . GLU A 1 189 ? 16.891 1.223 -20.926 1.00 35.84 189 GLU A CA 1
ATOM 1437 C C . GLU A 1 189 ? 17.716 0.140 -20.205 1.00 35.84 189 GLU A C 1
ATOM 1439 O O . GLU A 1 189 ? 18.927 0.290 -20.034 1.00 35.84 189 GLU A O 1
ATOM 1444 N N . GLY A 1 190 ? 17.065 -0.958 -19.797 1.00 50.94 190 GLY A N 1
ATOM 1445 C CA . GLY A 1 190 ? 17.731 -2.132 -19.217 1.00 50.94 190 GLY A CA 1
ATOM 1446 C C . GLY A 1 190 ? 17.369 -2.507 -17.773 1.00 50.94 190 GLY A C 1
ATOM 1447 O O . GLY A 1 190 ? 18.109 -3.302 -17.194 1.00 50.94 190 GLY A O 1
ATOM 1448 N N . VAL A 1 191 ? 16.272 -1.982 -17.211 1.00 45.19 191 VAL A N 1
ATOM 1449 C CA . VAL A 1 191 ? 15.638 -2.492 -15.973 1.00 45.19 191 VAL A CA 1
ATOM 1450 C C . VAL A 1 191 ? 14.495 -3.449 -16.299 1.00 45.19 191 VAL A C 1
ATOM 1452 O O . VAL A 1 191 ? 13.708 -3.124 -17.217 1.00 45.19 191 VAL A O 1
#